Protein AF-A0A507E650-F1 (afdb_monomer)

Solvent-accessible surface area (backbone atoms only — not comparable to full-atom values): 15468 Å² total; per-residue (Å²): 138,94,82,85,87,73,85,86,72,86,86,79,78,88,79,74,85,74,64,82,75,67,64,74,75,66,63,79,76,57,60,75,69,57,62,71,71,58,79,75,68,81,84,70,89,83,69,70,68,70,60,54,50,52,57,52,50,53,48,50,57,52,47,67,61,57,67,52,47,60,54,49,52,52,52,53,53,51,54,56,49,50,51,54,49,48,47,50,41,62,71,52,46,45,54,55,53,25,61,74,65,75,42,68,47,66,65,38,58,45,68,80,37,70,40,81,79,68,93,67,85,85,64,102,64,84,94,61,102,61,72,53,80,85,81,49,89,44,64,71,57,42,48,72,63,56,28,47,64,49,54,57,17,48,50,54,49,53,53,49,48,52,53,48,52,52,48,51,52,51,49,52,50,50,52,51,57,67,74,39,75,83,70,76,72,76,70,62,51,38,72,37,95,86,73,72,46,79,37,54,66,86,52,55,51,42,94,83,77,63,46,78,47,81,74,75,77,79,70,74,70,58,89,80,58,76,77,69,80,77,81,77,82,80,84,74,88,80,133

Foldseek 3Di:
DDDDPPPPPPPPDPPPPPPPPPVVVPPPPPPPVVVVVCPPVPPPPPPPVVVVCVVVVVVVVVCVPVVNVVVVVVVVVVVVVLVVLLCCCVPPVLVVVCVVVVHQLQLDKDFPFDQPPPPDDPDPDDDDPDPDSPRDSHPVVRVVSVTDMGRVSVVVSVVVSVVSVVVVVVVVVVCVPVVDDPPPPPQQWDADPPPRDTDGLPDQADPPPRDGDDRPPPPPVPPVPVPVPPDDDDDDDDD

Structure (mmCIF, N/CA/C/O backbone):
data_AF-A0A507E650-F1
#
_entry.id   AF-A0A507E650-F1
#
loop_
_atom_site.group_PDB
_atom_site.id
_atom_site.type_symbol
_atom_site.label_atom_id
_atom_site.label_alt_id
_atom_site.label_comp_id
_atom_site.label_asym_id
_atom_site.label_entity_id
_atom_site.label_seq_id
_atom_site.pdbx_PDB_ins_code
_atom_site.Cartn_x
_atom_site.Cartn_y
_atom_site.Cartn_z
_atom_site.occupancy
_atom_site.B_iso_or_equiv
_atom_site.auth_seq_id
_atom_site.auth_comp_id
_atom_site.auth_asym_id
_atom_site.auth_atom_id
_atom_site.pdbx_PDB_model_num
ATOM 1 N N . MET A 1 1 ? 14.242 31.135 -24.591 1.00 41.53 1 MET A N 1
ATOM 2 C CA . MET A 1 1 ? 13.447 31.719 -25.696 1.00 41.53 1 MET A CA 1
ATOM 3 C C . MET A 1 1 ? 13.025 30.566 -26.612 1.00 41.53 1 MET A C 1
ATOM 5 O O . MET A 1 1 ? 13.842 30.105 -27.385 1.00 41.53 1 MET A O 1
ATOM 9 N N . SER A 1 2 ? 11.933 29.850 -26.329 1.00 46.56 2 SER A N 1
ATOM 10 C CA . SER A 1 2 ? 10.529 30.230 -26.595 1.00 46.56 2 SER A CA 1
ATOM 11 C C . SER A 1 2 ? 10.192 30.273 -28.091 1.00 46.56 2 SER A C 1
ATOM 13 O O . SER A 1 2 ? 9.983 31.358 -28.620 1.00 46.56 2 SER A O 1
ATOM 15 N N . LYS A 1 3 ? 10.130 29.111 -28.749 1.00 54.53 3 LYS A N 1
ATOM 16 C CA . LYS A 1 3 ? 9.277 28.835 -29.922 1.00 54.53 3 LYS A CA 1
ATOM 17 C C . LYS A 1 3 ? 8.931 27.341 -29.875 1.00 54.53 3 LYS A C 1
ATOM 19 O O . LYS A 1 3 ? 9.792 26.578 -29.449 1.00 54.53 3 LYS A O 1
ATOM 24 N N . ASN A 1 4 ? 7.709 26.967 -30.263 1.00 55.31 4 ASN A N 1
ATOM 25 C CA . ASN A 1 4 ? 7.149 25.599 -30.401 1.00 55.31 4 ASN A CA 1
ATOM 26 C C . ASN A 1 4 ? 5.947 25.258 -29.494 1.00 55.31 4 ASN A C 1
ATOM 28 O O . ASN A 1 4 ? 5.638 24.087 -29.301 1.00 55.31 4 ASN A O 1
ATOM 32 N N . THR A 1 5 ? 5.213 26.258 -28.999 1.00 50.53 5 THR A N 1
ATOM 33 C CA . THR A 1 5 ? 3.903 26.057 -28.342 1.00 50.53 5 THR A CA 1
ATOM 34 C C . THR A 1 5 ? 2.702 26.433 -29.223 1.00 50.53 5 THR A C 1
ATOM 36 O O . THR A 1 5 ? 1.574 26.407 -28.743 1.00 50.53 5 THR A O 1
ATOM 39 N N . GLU A 1 6 ? 2.904 26.763 -30.503 1.00 49.69 6 GLU A N 1
ATOM 40 C CA . GLU A 1 6 ? 1.844 27.326 -31.366 1.00 49.69 6 GLU A CA 1
ATOM 41 C C . GLU A 1 6 ? 1.289 26.371 -32.437 1.00 49.69 6 GLU A C 1
ATOM 43 O O . GLU A 1 6 ? 0.326 26.720 -33.111 1.00 49.69 6 GLU A O 1
ATOM 48 N N . GLU A 1 7 ? 1.797 25.142 -32.573 1.00 48.31 7 GLU A N 1
ATOM 49 C CA . GLU A 1 7 ? 1.351 24.242 -33.657 1.00 48.31 7 GLU A CA 1
ATOM 50 C C . GLU A 1 7 ? 0.191 23.293 -33.275 1.00 48.31 7 GLU A C 1
ATOM 52 O O . GLU A 1 7 ? -0.356 22.610 -34.132 1.00 48.31 7 GLU A O 1
ATOM 57 N N . TYR A 1 8 ? -0.267 23.276 -32.014 1.00 47.53 8 TYR A N 1
ATOM 58 C CA . TYR A 1 8 ? -1.349 22.374 -31.557 1.00 47.53 8 TYR A CA 1
ATOM 59 C C . TYR A 1 8 ? -2.701 23.069 -31.273 1.00 47.53 8 TYR A C 1
ATOM 61 O O . TYR A 1 8 ? -3.562 22.513 -30.599 1.00 47.53 8 TYR A O 1
ATOM 69 N N . MET A 1 9 ? -2.929 24.289 -31.773 1.00 43.31 9 MET A N 1
ATOM 70 C CA . MET A 1 9 ? -4.176 25.043 -31.508 1.00 43.31 9 MET A CA 1
ATOM 71 C C . MET A 1 9 ? -5.023 25.358 -32.760 1.00 43.31 9 MET A C 1
ATOM 73 O O . MET A 1 9 ? -6.068 25.990 -32.635 1.00 43.31 9 MET A O 1
ATOM 77 N N . MET A 1 10 ? -4.647 24.910 -33.966 1.00 46.06 10 MET A N 1
ATOM 78 C CA . MET A 1 10 ? -5.310 25.316 -35.225 1.00 46.06 10 MET A CA 1
ATOM 79 C C . MET A 1 10 ? -6.191 24.244 -35.902 1.00 46.06 10 MET A C 1
ATOM 81 O O . MET A 1 10 ? -6.189 24.121 -37.122 1.00 46.06 10 MET A O 1
ATOM 85 N N . THR A 1 11 ? -7.006 23.493 -35.154 1.00 48.91 11 THR A N 1
ATOM 86 C CA . THR A 1 11 ? -8.058 22.635 -35.763 1.00 48.91 11 THR A CA 1
ATOM 87 C C . THR A 1 11 ? -9.448 22.756 -35.127 1.00 48.91 11 THR A C 1
ATOM 89 O O . THR A 1 11 ? -10.323 21.942 -35.409 1.00 48.91 11 THR A O 1
ATOM 92 N N . ALA A 1 12 ? -9.709 23.783 -34.309 1.00 49.19 12 ALA A N 1
ATOM 93 C CA . ALA A 1 12 ? -10.961 23.878 -33.545 1.00 49.19 12 ALA A CA 1
ATOM 94 C C . ALA A 1 12 ? -11.899 25.053 -33.900 1.00 49.19 12 ALA A C 1
ATOM 96 O O . ALA A 1 12 ? -12.913 25.223 -33.227 1.00 49.19 12 ALA A O 1
ATOM 97 N N . SER A 1 13 ? -11.623 25.864 -34.927 1.00 52.34 13 SER A N 1
ATOM 98 C CA . SER A 1 13 ? -12.404 27.092 -35.184 1.00 52.34 13 SER A CA 1
ATOM 99 C C . SER A 1 13 ? -13.372 27.058 -36.375 1.00 52.34 13 SER A C 1
ATOM 101 O O . SER A 1 13 ? -14.174 27.982 -36.489 1.00 52.34 13 SER A O 1
ATOM 103 N N . ASP A 1 14 ? -13.401 26.011 -37.210 1.00 50.47 14 ASP A N 1
ATOM 104 C CA . ASP A 1 14 ? -14.116 26.069 -38.505 1.00 50.47 14 ASP A CA 1
ATOM 105 C C . ASP A 1 14 ? -15.452 25.293 -38.588 1.00 50.47 14 ASP A C 1
ATOM 107 O O . ASP A 1 14 ? -15.916 24.919 -39.661 1.00 50.47 14 ASP A O 1
ATOM 111 N N . THR A 1 15 ? -16.128 25.049 -37.457 1.00 51.91 15 THR A N 1
ATOM 112 C CA . THR A 1 15 ? -17.474 24.416 -37.448 1.00 51.91 15 THR A CA 1
ATOM 113 C C . THR A 1 15 ? -18.613 25.348 -37.023 1.00 51.91 15 THR A C 1
ATOM 115 O O . THR A 1 15 ? -19.775 24.936 -36.961 1.00 51.91 15 THR A O 1
ATOM 118 N N . THR A 1 16 ? -18.339 26.630 -36.769 1.00 48.50 16 THR A N 1
ATOM 119 C CA . THR A 1 16 ? -19.344 27.575 -36.247 1.00 48.50 16 THR A CA 1
ATOM 120 C C . THR A 1 16 ? -20.144 28.316 -37.325 1.00 48.50 16 THR A C 1
ATOM 122 O O . THR A 1 16 ? -21.139 28.958 -36.994 1.00 48.50 16 THR A O 1
ATOM 125 N N . LYS A 1 17 ? -19.813 28.185 -38.620 1.00 46.72 17 LYS A N 1
ATOM 126 C CA . LYS A 1 17 ? -20.391 29.030 -39.690 1.00 46.72 17 LYS A CA 1
ATOM 127 C C . LYS A 1 17 ? -21.447 28.380 -40.603 1.00 46.72 17 LYS A C 1
ATOM 129 O O . LYS A 1 17 ? -21.823 28.978 -41.604 1.00 46.72 17 LYS A O 1
ATOM 134 N N . VAL A 1 18 ? -21.976 27.199 -40.257 1.00 49.22 18 VAL A N 1
ATOM 135 C CA . VAL A 1 18 ? -23.099 26.555 -40.996 1.00 49.22 18 VAL A CA 1
ATOM 136 C C . VAL A 1 18 ? -24.387 26.450 -40.153 1.00 49.22 18 VAL A C 1
ATOM 138 O O . VAL A 1 18 ? -25.466 26.178 -40.671 1.00 49.22 18 VAL A O 1
ATOM 141 N N . LYS A 1 19 ? -24.338 26.757 -38.849 1.00 48.53 19 LYS A N 1
ATOM 142 C CA . LYS A 1 19 ? -25.488 26.610 -37.929 1.00 48.53 19 LYS A CA 1
ATOM 143 C C . LYS A 1 19 ? -26.452 27.810 -37.876 1.00 48.53 19 LYS A C 1
ATOM 145 O O . LYS A 1 19 ? -27.410 27.776 -37.111 1.00 48.53 19 LYS A O 1
ATOM 150 N N . GLY A 1 20 ? -26.235 28.848 -38.687 1.00 49.16 20 GLY A N 1
ATOM 151 C CA . GLY A 1 20 ? -26.981 30.112 -38.597 1.00 49.16 20 GLY A CA 1
ATOM 152 C C . GLY A 1 20 ? -28.371 30.141 -39.247 1.00 49.16 20 GLY A C 1
ATOM 153 O O . GLY A 1 20 ? -29.185 30.964 -38.852 1.00 49.16 20 GLY A O 1
ATOM 154 N N . ASN A 1 21 ? -28.677 29.258 -40.209 1.00 54.09 21 ASN A N 1
ATOM 155 C CA . ASN A 1 21 ? -29.913 29.374 -41.012 1.00 54.09 21 ASN A CA 1
ATOM 156 C C . ASN A 1 21 ? -30.904 28.205 -40.895 1.00 54.09 21 ASN A C 1
ATOM 158 O O . ASN A 1 21 ? -32.025 28.312 -41.386 1.00 54.09 21 ASN A O 1
ATOM 162 N N . VAL A 1 22 ? -30.539 27.103 -40.232 1.00 56.22 22 VAL A N 1
ATOM 163 C CA . VAL A 1 22 ? -31.431 25.931 -40.086 1.00 56.22 22 VAL A CA 1
ATOM 164 C C . VAL A 1 22 ? -32.140 25.914 -38.725 1.00 56.22 22 VAL A C 1
ATOM 166 O O . VAL A 1 22 ? -33.272 25.448 -38.622 1.00 56.22 22 VAL A O 1
ATOM 169 N N . ALA A 1 23 ? -31.533 26.495 -37.685 1.00 51.38 23 ALA A N 1
ATOM 170 C CA . ALA A 1 23 ? -32.102 26.510 -36.335 1.00 51.38 23 ALA A CA 1
ATOM 171 C C . ALA A 1 23 ? -33.345 27.415 -36.200 1.00 51.38 23 ALA A C 1
ATOM 173 O O . ALA A 1 23 ? -34.202 27.161 -35.359 1.00 51.38 23 ALA A O 1
ATOM 174 N N . THR A 1 24 ? -33.498 28.431 -37.054 1.00 55.38 24 THR A N 1
ATOM 175 C CA . THR A 1 24 ? -34.551 29.453 -36.899 1.00 55.38 24 THR A CA 1
ATOM 176 C C . THR A 1 24 ? -35.902 29.050 -37.505 1.00 55.38 24 THR A C 1
ATOM 178 O O . THR A 1 24 ? -36.910 29.686 -37.215 1.00 55.38 24 THR A O 1
ATOM 181 N N . ARG A 1 25 ? -35.977 27.981 -38.316 1.00 52.66 25 ARG A N 1
ATOM 182 C CA . ARG A 1 25 ? -37.249 27.526 -38.922 1.00 52.66 25 ARG A CA 1
ATOM 183 C C . ARG A 1 25 ? -37.961 26.389 -38.187 1.00 52.66 25 ARG A C 1
ATOM 185 O O . ARG A 1 25 ? -39.113 26.120 -38.504 1.00 52.66 25 ARG A O 1
ATOM 192 N N . LEU A 1 26 ? -37.338 25.762 -37.188 1.00 53.47 26 LEU A N 1
ATOM 193 C CA . LEU A 1 26 ? -37.960 24.654 -36.443 1.00 53.47 26 LEU A CA 1
ATOM 194 C C . LEU A 1 26 ? -38.561 25.065 -35.088 1.00 53.47 26 LEU A C 1
ATOM 196 O O . LEU A 1 26 ? -39.328 24.305 -34.505 1.00 53.47 26 LEU A O 1
ATOM 200 N N . VAL A 1 27 ? -38.276 26.276 -34.601 1.00 55.06 27 VAL A N 1
ATOM 201 C CA . VAL A 1 27 ? -38.673 26.716 -33.247 1.00 55.06 27 VAL A CA 1
ATOM 202 C C . VAL A 1 27 ? -40.040 27.430 -33.220 1.00 55.06 27 VAL A C 1
ATOM 204 O O . VAL A 1 27 ? -40.611 27.629 -32.154 1.00 55.06 27 VAL A O 1
ATOM 207 N N . GLY A 1 28 ? -40.633 27.753 -34.377 1.00 48.09 28 GLY A N 1
ATOM 208 C CA . GLY A 1 28 ? -41.865 28.556 -34.448 1.00 48.09 28 GLY A CA 1
ATOM 209 C C . GLY A 1 28 ? -43.177 27.842 -34.084 1.00 48.09 28 GLY A C 1
ATOM 210 O O . GLY A 1 28 ? -44.079 28.490 -33.570 1.00 48.09 28 GLY A O 1
ATOM 211 N N . ASN A 1 29 ? -43.303 26.525 -34.304 1.00 54.59 29 ASN A N 1
ATOM 212 C CA . ASN A 1 29 ? -44.597 25.820 -34.173 1.00 54.59 29 ASN A CA 1
ATOM 213 C C . ASN A 1 29 ? -44.655 24.731 -33.087 1.00 54.59 29 ASN A C 1
ATOM 215 O O . ASN A 1 29 ? -45.728 24.194 -32.823 1.00 54.59 29 ASN A O 1
ATOM 219 N N . VAL A 1 30 ? -43.539 24.406 -32.429 1.00 57.19 30 VAL A N 1
ATOM 220 C CA . VAL A 1 30 ? -43.493 23.315 -31.430 1.00 57.19 30 VAL A CA 1
ATOM 221 C C . VAL A 1 30 ? -43.748 23.813 -29.994 1.00 57.19 30 VAL A C 1
ATOM 223 O O . VAL A 1 30 ? -44.124 23.029 -29.127 1.00 57.19 30 VAL A O 1
ATOM 226 N N . GLY A 1 31 ? -43.639 25.122 -29.732 1.00 50.47 31 GLY A N 1
ATOM 227 C CA . GLY A 1 31 ? -43.753 25.682 -28.376 1.00 50.47 31 GLY A CA 1
ATOM 228 C C . GLY A 1 31 ? -45.144 25.569 -27.736 1.00 50.47 31 GLY A C 1
ATOM 229 O O . GLY A 1 31 ? -45.256 25.242 -26.556 1.00 50.47 31 GLY A O 1
ATOM 230 N N . ASN A 1 32 ? -46.219 25.767 -28.504 1.00 59.38 32 ASN A N 1
ATOM 231 C CA . ASN A 1 32 ? -47.555 25.943 -27.913 1.00 59.38 32 ASN A CA 1
ATOM 232 C C . ASN A 1 32 ? -48.262 24.622 -27.563 1.00 59.38 32 ASN A C 1
ATOM 234 O O . ASN A 1 32 ? -49.053 24.583 -26.622 1.00 59.38 32 ASN A O 1
ATOM 238 N N . ASN A 1 33 ? -47.947 23.523 -28.259 1.00 58.53 33 ASN A N 1
ATOM 239 C CA . ASN A 1 33 ? -48.527 22.205 -27.968 1.00 58.53 33 ASN A CA 1
ATOM 240 C C . ASN A 1 33 ? -47.732 21.415 -26.912 1.00 58.53 33 ASN A C 1
ATOM 242 O O . ASN A 1 33 ? -48.307 20.567 -26.233 1.00 58.53 33 ASN A O 1
ATOM 246 N N . ALA A 1 34 ? -46.443 21.716 -26.712 1.00 57.34 34 ALA A N 1
ATOM 247 C CA . ALA A 1 34 ? -45.612 21.053 -25.701 1.00 57.34 34 ALA A CA 1
ATOM 248 C C . ALA A 1 34 ? -45.885 21.554 -24.267 1.00 57.34 34 ALA A C 1
ATOM 250 O O . ALA A 1 34 ? -45.789 20.789 -23.309 1.00 57.34 34 ALA A O 1
ATOM 251 N N . LEU A 1 35 ? -46.295 22.817 -24.104 1.00 55.09 35 LEU A N 1
ATOM 252 C CA . LEU A 1 35 ? -46.600 23.408 -22.793 1.00 55.09 35 LEU A CA 1
ATOM 253 C C . LEU A 1 35 ? -47.939 22.934 -22.196 1.00 55.09 35 LEU A C 1
ATOM 255 O O . LEU A 1 35 ? -48.131 23.002 -20.984 1.00 55.09 35 LEU A O 1
ATOM 259 N N . LYS A 1 36 ? -48.853 22.389 -23.011 1.00 54.06 36 LYS A N 1
ATOM 260 C CA . LYS A 1 36 ? -50.156 21.882 -22.542 1.00 54.06 36 LYS A CA 1
ATOM 261 C C . LYS A 1 36 ? -50.079 20.478 -21.915 1.00 54.06 36 LYS A C 1
ATOM 263 O O . LYS A 1 36 ? -51.006 20.078 -21.218 1.00 54.06 36 LYS A O 1
ATOM 268 N N . GLY A 1 37 ? -48.974 19.751 -22.119 1.00 52.97 37 GLY A N 1
ATOM 269 C CA . GLY A 1 37 ? -48.744 18.403 -21.573 1.00 52.97 37 GLY A CA 1
ATOM 270 C C . GLY A 1 37 ? -48.024 18.355 -20.219 1.00 52.97 37 GLY A C 1
ATOM 271 O O . GLY A 1 37 ? -48.016 17.314 -19.571 1.00 52.97 37 GLY A O 1
ATOM 272 N N . ILE A 1 38 ? -47.442 19.467 -19.758 1.00 59.56 38 ILE A N 1
ATOM 273 C CA . ILE A 1 38 ? -46.656 19.512 -18.508 1.00 59.56 38 ILE A CA 1
ATOM 274 C C . ILE A 1 38 ? -47.457 19.991 -17.285 1.00 59.56 38 ILE A C 1
ATOM 276 O O . ILE A 1 38 ? -46.965 19.932 -16.160 1.00 59.56 38 ILE A O 1
ATOM 280 N N . SER A 1 39 ? -48.720 20.394 -17.471 1.00 52.41 39 SER A N 1
ATOM 281 C CA . SER A 1 39 ? -49.614 20.852 -16.391 1.00 52.41 39 SER A CA 1
ATOM 282 C C . SER A 1 39 ? -50.036 19.742 -15.407 1.00 52.41 39 SER A C 1
ATOM 284 O O . SER A 1 39 ? -50.698 20.036 -14.415 1.00 52.41 39 SER A O 1
ATOM 286 N N . GLY A 1 40 ? -49.671 18.477 -15.654 1.00 50.84 40 GLY A N 1
ATOM 287 C CA . GLY A 1 40 ? -49.976 17.334 -14.779 1.00 50.84 40 GLY A CA 1
ATOM 288 C C . GLY A 1 40 ? -48.856 16.918 -13.815 1.00 50.84 40 GLY A C 1
ATOM 289 O O . GLY A 1 40 ? -49.068 16.032 -12.994 1.00 50.84 40 GLY A O 1
ATOM 290 N N . VAL A 1 41 ? -47.665 17.528 -13.878 1.00 54.62 41 VAL A N 1
ATOM 291 C CA . VAL A 1 41 ? -46.479 17.049 -13.124 1.00 54.62 41 VAL A CA 1
ATOM 292 C C . VAL A 1 41 ? -46.360 17.681 -11.718 1.00 54.62 41 VAL A C 1
ATOM 294 O O . VAL A 1 41 ? -45.454 17.368 -10.951 1.00 54.62 41 VAL A O 1
ATOM 297 N N . GLY A 1 42 ? -47.313 18.527 -11.314 1.00 50.03 42 GLY A N 1
ATOM 298 C CA . GLY A 1 42 ? -47.248 19.295 -10.061 1.00 50.03 42 GLY A CA 1
ATOM 299 C C . GLY A 1 42 ? -47.601 18.561 -8.756 1.00 50.03 42 GLY A C 1
ATOM 300 O O . GLY A 1 42 ? -47.395 19.129 -7.690 1.00 50.03 42 GLY A O 1
ATOM 301 N N . ALA A 1 43 ? -48.118 17.326 -8.783 1.00 50.25 43 ALA A N 1
ATOM 302 C CA . ALA A 1 43 ? -48.750 16.715 -7.597 1.00 50.25 43 ALA A CA 1
ATOM 303 C C . ALA A 1 43 ? -48.037 15.477 -7.007 1.00 50.25 43 ALA A C 1
ATOM 305 O O . ALA A 1 43 ? -48.572 14.834 -6.105 1.00 50.25 43 ALA A O 1
ATOM 306 N N . GLY A 1 44 ? -46.836 15.123 -7.485 1.00 51.75 44 GLY A N 1
ATOM 307 C CA . GLY A 1 44 ? -46.141 13.884 -7.083 1.00 51.75 44 GLY A CA 1
ATOM 308 C C . GLY A 1 44 ? -44.765 14.046 -6.424 1.00 51.75 44 GLY A C 1
ATOM 309 O O . GLY A 1 44 ? -44.217 13.072 -5.915 1.00 51.75 44 GLY A O 1
ATOM 310 N N . MET A 1 45 ? -44.193 15.252 -6.388 1.00 49.34 45 MET A N 1
ATOM 311 C CA . MET A 1 45 ? -42.765 15.466 -6.085 1.00 49.34 45 MET A CA 1
ATOM 312 C C . MET A 1 45 ? -42.428 15.595 -4.581 1.00 49.34 45 MET A C 1
ATOM 314 O O . MET A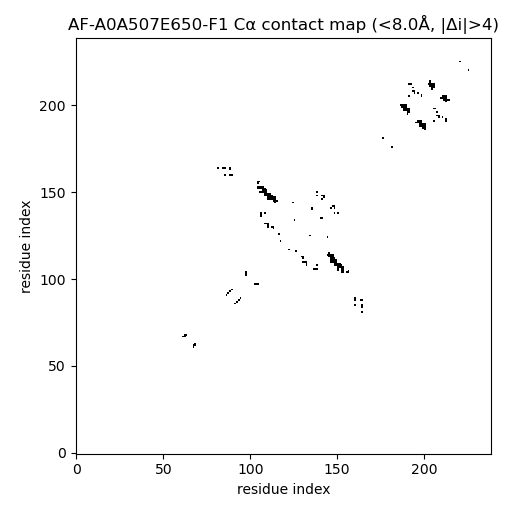 1 45 ? -41.401 16.154 -4.213 1.00 49.34 45 MET A O 1
ATOM 318 N N . GLY A 1 46 ? -43.294 15.113 -3.683 1.00 51.16 46 GLY A N 1
ATOM 319 C CA . GLY A 1 46 ? -43.172 15.340 -2.233 1.00 51.16 46 GLY A CA 1
ATOM 320 C C . GLY A 1 46 ? -42.769 14.131 -1.381 1.00 51.16 46 GLY A C 1
ATOM 321 O O . GLY A 1 46 ? -42.673 14.270 -0.166 1.00 51.16 46 GLY A O 1
ATOM 322 N N . LYS A 1 47 ? -42.577 12.936 -1.960 1.00 52.38 47 LYS A N 1
ATOM 323 C CA . LYS A 1 47 ? -42.444 11.674 -1.192 1.00 52.38 47 LYS A CA 1
ATOM 324 C C . LYS A 1 47 ? -41.182 10.850 -1.502 1.00 52.38 47 LYS A C 1
ATOM 326 O O . LYS A 1 47 ? -41.171 9.650 -1.263 1.00 52.38 47 LYS A O 1
ATOM 331 N N . GLY A 1 48 ? -40.109 11.468 -2.002 1.00 57.12 48 GLY A N 1
ATOM 332 C CA . GLY A 1 48 ? -38.846 10.763 -2.291 1.00 57.12 48 GLY A CA 1
ATOM 333 C C . GLY A 1 48 ? -37.907 10.587 -1.087 1.00 57.12 48 GLY A C 1
ATOM 334 O O . GLY A 1 48 ? -37.160 9.617 -1.015 1.00 57.12 48 GLY A O 1
ATOM 335 N N . TYR A 1 49 ? -37.959 11.485 -0.099 1.00 56.44 49 TYR A N 1
ATOM 336 C CA . TYR A 1 49 ? -36.983 11.511 1.002 1.00 56.44 49 TYR A CA 1
ATOM 337 C C . TYR A 1 49 ? -37.262 10.498 2.130 1.00 56.44 49 TYR A C 1
ATOM 339 O O . TYR A 1 49 ? -36.353 10.175 2.890 1.00 56.44 49 TYR A O 1
ATOM 347 N N . LYS A 1 50 ? -38.478 9.936 2.232 1.00 56.50 50 LYS A N 1
ATOM 348 C CA . LYS A 1 50 ? -38.797 8.904 3.244 1.00 56.50 50 LYS A CA 1
ATOM 349 C C . LYS A 1 50 ? -38.193 7.527 2.944 1.00 56.50 50 LYS A C 1
ATOM 351 O O . LYS A 1 50 ? -37.960 6.771 3.878 1.00 56.50 50 LYS A O 1
ATOM 356 N N . ALA A 1 51 ? -37.904 7.206 1.682 1.00 59.38 51 ALA A N 1
ATOM 357 C CA . ALA A 1 51 ? -37.252 5.943 1.321 1.00 59.38 51 ALA A CA 1
ATOM 358 C C . ALA A 1 51 ? -35.732 5.973 1.584 1.00 59.38 51 ALA A C 1
ATOM 360 O O . ALA A 1 51 ? -35.153 4.963 1.975 1.00 59.38 51 ALA A O 1
ATOM 361 N N . ALA A 1 52 ? -35.094 7.143 1.453 1.00 60.09 52 ALA A N 1
ATOM 362 C CA . ALA A 1 52 ? -33.670 7.320 1.752 1.00 60.09 52 ALA A CA 1
ATOM 363 C C . ALA A 1 52 ? -33.355 7.175 3.253 1.00 60.09 52 ALA A C 1
ATOM 365 O O . ALA A 1 52 ? -32.310 6.632 3.606 1.00 60.09 52 ALA A O 1
ATOM 366 N N . GLY A 1 53 ? -34.279 7.590 4.131 1.00 65.31 53 GLY A N 1
ATOM 367 C CA . GLY A 1 53 ? -34.167 7.375 5.578 1.00 65.31 53 GLY A CA 1
ATOM 368 C C . GLY A 1 53 ? -34.096 5.893 5.950 1.00 65.31 53 GLY A C 1
ATOM 369 O O . GLY A 1 53 ? -33.253 5.522 6.750 1.00 65.31 53 GLY A O 1
ATOM 370 N N . SER A 1 54 ? -34.874 5.029 5.283 1.00 76.56 54 SER A N 1
ATOM 371 C CA . SER A 1 54 ? -34.845 3.577 5.525 1.00 76.56 54 SER A CA 1
ATOM 372 C C . SER A 1 54 ? -33.466 2.972 5.250 1.00 76.56 54 SER A C 1
ATOM 374 O O . SER A 1 54 ? -32.937 2.253 6.086 1.00 76.56 54 SER A O 1
ATOM 376 N N . VAL A 1 55 ? -32.844 3.308 4.114 1.00 86.25 55 VAL A N 1
ATOM 377 C CA . VAL A 1 55 ? -31.532 2.755 3.731 1.00 86.25 55 VAL A CA 1
ATOM 378 C C . VAL A 1 55 ? -30.406 3.315 4.608 1.00 86.25 55 VAL A C 1
ATOM 380 O O . VAL A 1 55 ? -29.479 2.587 4.959 1.00 86.25 55 VAL A O 1
ATOM 383 N N . LEU A 1 56 ? -30.491 4.587 5.009 1.00 86.31 56 LEU A N 1
ATOM 384 C CA . LEU A 1 56 ? -29.541 5.211 5.939 1.00 86.31 56 LEU A CA 1
ATOM 385 C C . LEU A 1 56 ? -29.685 4.677 7.370 1.00 86.31 56 LEU A C 1
ATOM 387 O O . LEU A 1 56 ? -28.677 4.467 8.044 1.00 86.31 56 LEU A O 1
ATOM 391 N N . ASP A 1 57 ? -30.910 4.416 7.824 1.00 89.12 57 ASP A N 1
ATOM 392 C CA . ASP A 1 57 ? -31.186 3.834 9.137 1.00 89.12 57 ASP A CA 1
ATOM 393 C C . ASP A 1 57 ? -30.745 2.367 9.196 1.00 89.12 57 ASP A C 1
ATOM 395 O O . ASP A 1 57 ? -30.160 1.937 10.194 1.00 89.12 57 ASP A O 1
ATOM 399 N N . ASP A 1 58 ? -30.940 1.611 8.114 1.00 87.06 58 ASP A N 1
ATOM 400 C CA . ASP A 1 58 ? -30.452 0.238 7.975 1.00 87.06 58 ASP A CA 1
ATOM 401 C C . ASP A 1 58 ? -28.919 0.189 7.884 1.00 87.06 58 ASP A C 1
ATOM 403 O O . ASP A 1 58 ? -28.283 -0.662 8.512 1.00 87.06 58 ASP A O 1
ATOM 407 N N . PHE A 1 59 ? -28.299 1.157 7.203 1.00 87.31 59 PHE A N 1
ATOM 408 C CA . PHE A 1 59 ? -26.845 1.316 7.169 1.00 87.31 59 PHE A CA 1
ATOM 409 C C . PHE A 1 59 ? -26.269 1.699 8.538 1.00 87.31 59 PHE A C 1
ATOM 411 O O . PHE A 1 59 ? -25.271 1.126 8.976 1.00 87.31 59 PHE A O 1
ATOM 418 N N . LYS A 1 60 ? -26.923 2.606 9.272 1.00 87.81 60 LYS A N 1
ATOM 419 C CA . LYS A 1 60 ? -26.533 2.970 10.641 1.00 87.81 60 LYS A CA 1
ATOM 420 C C . LYS A 1 60 ? -26.666 1.780 11.592 1.00 87.81 60 LYS A C 1
ATOM 422 O O . LYS A 1 60 ? -25.752 1.518 12.371 1.00 87.81 60 LYS A O 1
ATOM 427 N N . LYS A 1 61 ? -27.757 1.008 11.495 1.00 87.94 61 LYS A N 1
ATOM 428 C CA . LYS A 1 61 ? -27.926 -0.259 12.232 1.00 87.94 61 LYS A CA 1
ATOM 429 C C . LYS A 1 61 ? -26.856 -1.289 11.866 1.00 87.94 61 LYS A C 1
ATOM 431 O O . LYS A 1 61 ? -26.443 -2.054 12.732 1.00 87.94 61 LYS A O 1
ATOM 436 N N . PHE A 1 62 ? -26.394 -1.308 10.617 1.00 86.81 62 PHE A N 1
ATOM 437 C CA . PHE A 1 62 ? -25.331 -2.199 10.160 1.00 86.81 62 PHE A CA 1
ATOM 438 C C . PHE A 1 62 ? -23.948 -1.800 10.694 1.00 86.81 62 PHE A C 1
ATOM 440 O O . PHE A 1 62 ? -23.247 -2.652 11.236 1.00 86.81 62 PHE A O 1
ATOM 447 N N . ILE A 1 63 ? -23.572 -0.519 10.611 1.00 88.94 63 ILE A N 1
ATOM 448 C CA . ILE A 1 63 ? -22.307 -0.004 11.163 1.00 88.94 63 ILE A CA 1
ATOM 449 C C . ILE A 1 63 ? -22.258 -0.208 12.682 1.00 88.94 63 ILE A C 1
ATOM 451 O O . ILE A 1 63 ? -21.240 -0.635 13.221 1.00 88.94 63 ILE A O 1
ATOM 455 N N . ASN A 1 64 ? -23.381 -0.011 13.375 1.00 89.38 64 ASN A N 1
ATOM 456 C CA . ASN A 1 64 ? -23.469 -0.221 14.819 1.00 89.38 64 ASN A CA 1
ATOM 457 C C . ASN A 1 64 ? -23.291 -1.686 15.258 1.00 89.38 64 ASN A C 1
ATOM 459 O O . ASN A 1 64 ? -23.249 -1.945 16.458 1.00 89.38 64 ASN A O 1
ATOM 463 N N . LYS A 1 65 ? -23.122 -2.650 14.338 1.00 87.00 65 LYS A N 1
ATOM 464 C CA . LYS A 1 65 ? -22.804 -4.048 14.678 1.00 87.00 65 LYS A CA 1
ATOM 465 C C . LYS A 1 65 ? -21.413 -4.249 15.314 1.00 87.00 65 LYS A C 1
ATOM 467 O O . LYS A 1 65 ? -21.018 -5.393 15.512 1.00 87.00 65 LYS A O 1
ATOM 472 N N . GLY A 1 66 ? -20.681 -3.183 15.666 1.00 81.81 66 GLY A N 1
ATOM 473 C CA . GLY A 1 66 ? -19.451 -3.194 16.476 1.00 81.81 66 GLY A CA 1
ATOM 474 C C . GLY A 1 66 ? -18.227 -3.747 15.742 1.00 81.81 66 GLY A C 1
ATOM 475 O O . GLY A 1 66 ? -17.257 -3.032 15.522 1.00 81.81 66 GLY A O 1
ATOM 476 N N . ASN A 1 67 ? -18.311 -4.988 15.268 1.00 87.19 67 ASN A N 1
ATOM 477 C CA . ASN A 1 67 ? -17.263 -5.677 14.514 1.00 87.19 67 ASN A CA 1
ATOM 478 C C . ASN A 1 67 ? -16.954 -5.011 13.156 1.00 87.19 67 ASN A C 1
ATOM 480 O O . ASN A 1 67 ? -15.849 -5.122 12.644 1.00 87.19 67 ASN A O 1
ATOM 484 N N . VAL A 1 68 ? -17.918 -4.303 12.554 1.00 90.00 68 VAL A N 1
ATOM 485 C CA . VAL A 1 68 ? -17.748 -3.683 11.224 1.00 90.00 68 VAL A CA 1
ATOM 486 C C . VAL A 1 68 ? -16.911 -2.404 11.290 1.00 90.00 68 VAL A C 1
ATOM 488 O O . VAL A 1 68 ? -16.100 -2.162 10.401 1.00 90.00 68 VAL A O 1
ATOM 491 N N . VAL A 1 69 ? -17.088 -1.589 12.335 1.00 91.38 69 VAL A N 1
ATOM 492 C CA . VAL A 1 69 ? -16.392 -0.296 12.469 1.00 91.38 69 VAL A CA 1
ATOM 493 C C . VAL A 1 69 ? -14.899 -0.503 12.673 1.00 91.38 69 VAL A C 1
ATOM 495 O O . VAL A 1 69 ? -14.108 0.155 12.007 1.00 91.38 69 VAL A O 1
ATOM 498 N N . ASP A 1 70 ? -14.514 -1.435 13.543 1.00 90.81 70 ASP A N 1
ATOM 499 C CA . ASP A 1 70 ? -13.103 -1.685 13.858 1.00 90.81 70 ASP A CA 1
ATOM 500 C C . ASP A 1 70 ? -12.342 -2.236 12.637 1.00 90.81 70 ASP A C 1
ATOM 502 O O . ASP A 1 70 ? -11.262 -1.761 12.280 1.00 90.81 70 ASP A O 1
ATOM 506 N N . LEU A 1 71 ? -12.980 -3.141 11.885 1.00 92.75 71 LEU A N 1
ATOM 507 C CA . LEU A 1 71 ? -12.448 -3.633 10.611 1.00 92.75 71 LEU A CA 1
ATOM 508 C C . LEU A 1 71 ? -12.341 -2.521 9.553 1.00 92.75 71 LEU A C 1
ATOM 510 O O . LEU A 1 71 ? -11.347 -2.448 8.827 1.00 92.75 71 LEU A O 1
ATOM 514 N N . ALA A 1 72 ? -13.341 -1.638 9.467 1.00 91.25 72 ALA A N 1
ATOM 515 C CA . ALA A 1 72 ? -13.342 -0.532 8.512 1.00 91.25 72 ALA A CA 1
ATOM 516 C C . ALA A 1 72 ? -12.238 0.493 8.810 1.00 91.25 72 ALA A C 1
ATOM 518 O O . ALA A 1 72 ? -11.534 0.927 7.895 1.00 91.25 72 ALA A O 1
ATOM 519 N N . VAL A 1 73 ? -12.048 0.851 10.082 1.00 93.00 73 VAL A N 1
ATOM 520 C CA . VAL A 1 73 ? -10.983 1.767 10.512 1.00 93.00 73 VAL A CA 1
ATOM 521 C C . VAL A 1 73 ? -9.605 1.172 10.204 1.00 93.00 73 VAL A C 1
ATOM 523 O O . VAL A 1 73 ? -8.747 1.878 9.670 1.00 93.00 73 VAL A O 1
ATOM 526 N N . GLY A 1 74 ? -9.411 -0.132 10.432 1.00 93.38 74 GLY A N 1
ATOM 527 C CA . GLY A 1 74 ? -8.176 -0.834 10.075 1.00 93.38 74 GLY A CA 1
ATOM 528 C C . GLY A 1 74 ? -7.837 -0.767 8.580 1.00 93.38 74 GLY A C 1
ATOM 529 O O . GLY A 1 74 ? -6.688 -0.502 8.224 1.00 93.38 74 GLY A O 1
ATOM 530 N N . LEU A 1 75 ? -8.827 -0.932 7.695 1.00 92.94 75 LEU A N 1
ATOM 531 C CA . LEU A 1 75 ? -8.622 -0.854 6.242 1.00 92.94 75 LEU A CA 1
ATOM 532 C C . LEU A 1 75 ? -8.245 0.561 5.782 1.00 92.94 75 LEU A C 1
ATOM 534 O O . LEU A 1 75 ? -7.333 0.719 4.970 1.00 92.94 75 LEU A O 1
ATOM 538 N N . VAL A 1 76 ? -8.925 1.589 6.300 1.00 94.69 76 VAL A N 1
ATOM 539 C CA . VAL A 1 76 ? -8.661 2.986 5.916 1.00 94.69 76 VAL A CA 1
ATOM 540 C C . VAL A 1 76 ? -7.270 3.419 6.377 1.00 94.69 76 VAL A C 1
ATOM 542 O O . VAL A 1 76 ? -6.514 3.990 5.588 1.00 94.69 76 VAL A O 1
ATOM 545 N N . ILE A 1 77 ? -6.900 3.108 7.626 1.00 95.12 77 ILE A N 1
ATOM 546 C CA . ILE A 1 77 ? -5.559 3.408 8.151 1.00 95.12 77 ILE A CA 1
ATOM 547 C C . ILE A 1 77 ? -4.498 2.621 7.372 1.00 95.12 77 ILE A C 1
ATOM 549 O O . ILE A 1 77 ? -3.468 3.187 7.009 1.00 95.12 77 ILE A O 1
ATOM 553 N N . GLY A 1 78 ? -4.760 1.349 7.055 1.00 91.81 78 GLY A N 1
ATOM 554 C CA . GLY A 1 78 ? -3.858 0.515 6.261 1.00 91.81 78 GLY A CA 1
ATOM 555 C C . GLY A 1 78 ? -3.598 1.080 4.862 1.00 91.81 78 GLY A C 1
ATOM 556 O O . GLY A 1 78 ? -2.446 1.160 4.438 1.00 91.81 78 GLY A O 1
ATOM 557 N N . ALA A 1 79 ? -4.644 1.536 4.167 1.00 91.25 79 ALA A N 1
ATOM 558 C CA . ALA A 1 79 ? -4.522 2.132 2.837 1.00 91.25 79 ALA A CA 1
ATOM 559 C C . ALA A 1 79 ? -3.765 3.472 2.858 1.00 91.25 79 ALA A C 1
ATOM 561 O O . ALA A 1 79 ? -2.901 3.706 2.012 1.00 91.25 79 ALA A O 1
ATOM 562 N N . ALA A 1 80 ? -4.049 4.332 3.841 1.00 94.31 80 ALA A N 1
ATOM 563 C CA . ALA A 1 80 ? -3.364 5.615 3.997 1.00 94.31 80 ALA A CA 1
ATOM 564 C C . ALA A 1 80 ? -1.887 5.445 4.386 1.00 94.31 80 ALA A C 1
ATOM 566 O O . ALA A 1 80 ? -1.023 6.163 3.897 1.00 94.31 80 ALA A O 1
ATOM 567 N N . PHE A 1 81 ? -1.571 4.473 5.241 1.00 89.56 81 PHE A N 1
ATOM 568 C CA . PHE A 1 81 ? -0.189 4.185 5.606 1.00 89.56 81 PHE A CA 1
ATOM 569 C C . PHE A 1 81 ? 0.600 3.600 4.425 1.00 89.56 81 PHE A C 1
ATOM 571 O O . PHE A 1 81 ? 1.736 4.006 4.182 1.00 89.56 81 PHE A O 1
ATOM 578 N N . ALA A 1 82 ? -0.007 2.700 3.642 1.00 87.38 82 ALA A N 1
ATOM 579 C CA . ALA A 1 82 ? 0.631 2.113 2.466 1.00 87.38 82 ALA A CA 1
ATOM 580 C C . ALA A 1 82 ? 1.038 3.166 1.419 1.00 87.38 82 ALA A C 1
ATOM 582 O O . ALA A 1 82 ? 2.108 3.037 0.825 1.00 87.38 82 ALA A O 1
ATOM 583 N N . SER A 1 83 ? 0.241 4.224 1.216 1.00 89.44 83 SER A N 1
ATOM 584 C CA . SER A 1 83 ? 0.605 5.308 0.294 1.00 89.44 83 SER A CA 1
ATOM 585 C C . SER A 1 83 ? 1.777 6.145 0.809 1.00 89.44 83 SER A C 1
ATOM 587 O O . SER A 1 83 ? 2.685 6.432 0.036 1.00 89.44 83 SER A O 1
ATOM 589 N N . VAL A 1 84 ? 1.821 6.460 2.110 1.00 88.94 84 VAL A N 1
ATOM 590 C CA . VAL A 1 84 ? 2.945 7.190 2.729 1.00 88.94 84 VAL A CA 1
ATOM 591 C C . VAL A 1 84 ? 4.248 6.408 2.591 1.00 88.94 84 VAL A C 1
ATOM 593 O O . VAL A 1 84 ? 5.268 6.975 2.197 1.00 88.94 84 VAL A O 1
ATOM 596 N N . VAL A 1 85 ? 4.222 5.099 2.866 1.00 85.81 85 VAL A N 1
ATOM 597 C CA . VAL A 1 85 ? 5.413 4.262 2.677 1.00 85.81 85 VAL A CA 1
ATOM 598 C C . VAL A 1 85 ? 5.766 4.177 1.194 1.00 85.81 85 VAL A C 1
ATOM 600 O O . VAL A 1 85 ? 6.931 4.345 0.853 1.00 85.81 85 VAL A O 1
ATOM 603 N N . SER A 1 86 ? 4.789 4.001 0.299 1.00 85.75 86 SER A N 1
ATOM 604 C CA . SER A 1 86 ? 5.052 3.961 -1.143 1.00 85.75 86 SER A CA 1
ATOM 605 C C . SER A 1 86 ? 5.698 5.250 -1.660 1.00 85.75 86 SER A C 1
ATOM 607 O O . SER A 1 86 ? 6.606 5.147 -2.478 1.00 85.75 86 SER A O 1
ATOM 609 N N . SER A 1 87 ? 5.280 6.429 -1.185 1.00 89.44 87 SER A N 1
ATOM 610 C CA . SER A 1 87 ? 5.912 7.715 -1.521 1.00 89.44 87 SER A CA 1
ATOM 611 C C . SER A 1 87 ? 7.327 7.821 -0.962 1.00 89.44 87 SER A C 1
ATOM 613 O O . SER A 1 87 ? 8.238 8.258 -1.655 1.00 89.44 87 SER A O 1
ATOM 615 N N . LEU A 1 88 ? 7.561 7.349 0.266 1.00 86.81 88 LEU A N 1
ATOM 616 C CA . LEU A 1 88 ? 8.911 7.303 0.830 1.00 86.81 88 LEU A CA 1
ATOM 617 C C . LEU A 1 88 ? 9.844 6.430 -0.023 1.00 86.81 88 LEU A C 1
ATOM 619 O O . LEU A 1 88 ? 10.994 6.798 -0.275 1.00 86.81 88 LEU A O 1
ATOM 623 N N . VAL A 1 89 ? 9.348 5.283 -0.493 1.00 83.25 89 VAL A N 1
ATOM 624 C CA . VAL A 1 89 ? 10.118 4.415 -1.382 1.00 83.25 89 VAL A CA 1
ATOM 625 C C . VAL A 1 89 ? 10.341 5.091 -2.731 1.00 83.25 89 VAL A C 1
ATOM 627 O O . VAL A 1 89 ? 11.495 5.196 -3.142 1.00 83.25 89 VAL A O 1
ATOM 630 N N . SER A 1 90 ? 9.279 5.570 -3.393 1.00 85.00 90 SER A N 1
ATOM 631 C CA . SER A 1 90 ? 9.358 6.131 -4.748 1.00 85.00 90 SER A CA 1
ATOM 632 C C . SER A 1 90 ? 10.198 7.404 -4.821 1.00 85.00 90 SER A C 1
ATOM 634 O O . SER A 1 90 ? 10.968 7.569 -5.770 1.00 85.00 90 SER A O 1
ATOM 636 N N . ASP A 1 91 ? 10.093 8.267 -3.812 1.00 86.44 91 ASP A N 1
ATOM 637 C CA . ASP A 1 91 ? 10.593 9.641 -3.879 1.00 86.44 91 ASP A CA 1
ATOM 638 C C . ASP A 1 91 ? 11.956 9.801 -3.197 1.00 86.44 91 ASP A C 1
ATOM 640 O O . ASP A 1 91 ? 12.727 10.680 -3.575 1.00 86.44 91 ASP A O 1
ATOM 644 N N . ILE A 1 92 ? 12.287 8.944 -2.221 1.00 85.81 92 ILE A N 1
ATOM 645 C CA . ILE A 1 92 ? 13.571 9.005 -1.506 1.00 85.81 92 ILE A CA 1
ATOM 646 C C . ILE A 1 92 ? 14.457 7.814 -1.859 1.00 85.81 92 ILE A C 1
ATOM 648 O O . ILE A 1 92 ? 15.608 7.996 -2.256 1.00 85.81 92 ILE A O 1
ATOM 652 N N . LEU A 1 93 ? 13.943 6.589 -1.742 1.00 83.06 93 LEU A N 1
ATOM 653 C CA . LEU A 1 93 ? 14.791 5.404 -1.872 1.00 83.06 93 LEU A CA 1
ATOM 654 C C . LEU A 1 93 ? 15.141 5.078 -3.323 1.00 83.06 93 LEU A C 1
ATOM 656 O O . LEU A 1 93 ? 16.316 4.852 -3.614 1.00 83.06 93 LEU A O 1
ATOM 660 N N . THR A 1 94 ? 14.181 5.082 -4.250 1.00 83.94 94 THR A N 1
ATOM 661 C CA . THR A 1 94 ? 14.475 4.783 -5.663 1.00 83.94 94 THR A CA 1
ATOM 662 C C . THR A 1 94 ? 15.498 5.733 -6.275 1.00 83.94 94 THR A C 1
ATOM 664 O O . THR A 1 94 ? 16.396 5.225 -6.937 1.00 83.94 94 THR A O 1
ATOM 667 N N . PRO A 1 95 ? 15.457 7.062 -6.057 1.00 84.56 95 PRO A N 1
ATOM 668 C CA . PRO A 1 95 ? 16.497 7.962 -6.545 1.00 84.56 95 PRO A CA 1
ATOM 669 C C . PRO A 1 95 ? 17.886 7.619 -5.996 1.00 84.56 95 PRO A C 1
ATOM 671 O O . PRO A 1 95 ? 18.831 7.535 -6.779 1.00 84.56 95 PRO A O 1
ATOM 674 N N . ILE A 1 96 ? 18.006 7.320 -4.697 1.00 86.00 96 ILE A N 1
ATOM 675 C CA . ILE A 1 96 ? 19.279 6.936 -4.061 1.00 86.00 96 ILE A CA 1
ATOM 676 C C . ILE A 1 96 ? 19.804 5.613 -4.635 1.00 86.00 96 ILE A C 1
ATOM 678 O O . ILE A 1 96 ? 20.962 5.535 -5.047 1.00 86.00 96 ILE A O 1
ATOM 682 N N . PHE A 1 97 ? 18.955 4.588 -4.731 1.00 80.25 97 PHE A N 1
ATOM 683 C CA . PHE A 1 97 ? 19.338 3.302 -5.319 1.00 80.25 97 PHE A CA 1
ATOM 684 C C . PHE A 1 97 ? 19.628 3.411 -6.825 1.00 80.25 97 PHE A C 1
ATOM 686 O O . PHE A 1 97 ? 20.562 2.780 -7.317 1.00 80.25 97 PHE A O 1
ATOM 693 N N . SER A 1 98 ? 18.881 4.247 -7.555 1.00 81.00 98 SER A N 1
ATOM 694 C CA . SER A 1 98 ? 19.071 4.475 -8.994 1.00 81.00 98 SER A CA 1
ATOM 695 C C . SER A 1 98 ? 20.378 5.199 -9.297 1.00 81.00 98 SER A C 1
ATOM 697 O O . SER A 1 98 ? 21.031 4.888 -10.292 1.00 81.00 98 SER A O 1
ATOM 699 N N . LEU A 1 99 ? 20.790 6.119 -8.420 1.00 84.19 99 LEU A N 1
ATOM 700 C CA . LEU A 1 99 ? 22.060 6.822 -8.534 1.00 84.19 99 LEU A CA 1
ATOM 701 C C . LEU A 1 99 ? 23.226 5.898 -8.167 1.00 84.19 99 LEU A C 1
ATOM 703 O O . LEU A 1 99 ? 24.227 5.872 -8.878 1.00 84.19 99 LEU A O 1
ATOM 707 N N . ALA A 1 100 ? 23.070 5.091 -7.113 1.00 81.38 100 ALA A N 1
ATOM 708 C CA . ALA A 1 100 ? 24.082 4.132 -6.678 1.00 81.38 100 ALA A CA 1
ATOM 709 C C . ALA A 1 100 ? 24.344 3.023 -7.713 1.00 81.38 100 ALA A C 1
ATOM 711 O O . ALA A 1 100 ? 25.490 2.634 -7.914 1.00 81.38 100 ALA A O 1
ATOM 712 N N . MET A 1 101 ? 23.303 2.531 -8.395 1.00 72.62 101 MET A N 1
ATOM 713 C CA . MET A 1 101 ? 23.433 1.492 -9.428 1.00 72.62 101 MET A CA 1
ATOM 714 C C . MET A 1 101 ? 23.523 2.049 -10.860 1.00 72.62 101 MET A C 1
ATOM 716 O O . MET A 1 101 ? 23.506 1.261 -11.803 1.00 72.62 101 MET A O 1
ATOM 720 N N . GLN A 1 102 ? 23.582 3.379 -11.048 1.00 63.31 102 GLN A N 1
ATOM 721 C CA . GLN A 1 102 ? 23.525 4.065 -12.357 1.00 63.31 102 GLN A CA 1
ATOM 722 C C . GLN A 1 102 ? 22.390 3.579 -13.288 1.00 63.31 102 GLN A C 1
ATOM 724 O O . GLN A 1 102 ? 22.430 3.771 -14.504 1.00 63.31 102 GLN A O 1
ATOM 729 N N . ALA A 1 103 ? 21.349 2.957 -12.731 1.00 68.31 103 ALA A N 1
ATOM 730 C CA . ALA A 1 103 ? 20.321 2.255 -13.481 1.00 68.31 103 ALA A CA 1
ATOM 731 C C . ALA A 1 103 ? 18.945 2.840 -13.161 1.00 68.31 103 ALA A C 1
ATOM 733 O O . ALA A 1 103 ? 18.394 2.650 -12.076 1.00 68.31 103 ALA A O 1
ATOM 734 N N . ASN A 1 104 ? 18.347 3.512 -14.147 1.00 73.62 104 ASN A N 1
ATOM 735 C CA . ASN A 1 104 ? 16.929 3.853 -14.120 1.00 73.62 104 ASN A CA 1
ATOM 736 C C . ASN A 1 104 ? 16.115 2.582 -14.399 1.00 73.62 104 ASN A C 1
ATOM 738 O O . ASN A 1 104 ? 15.846 2.242 -15.553 1.00 73.62 104 ASN A O 1
ATOM 742 N N . LEU A 1 105 ? 15.756 1.860 -13.333 1.00 74.81 105 LEU A N 1
ATOM 743 C CA . LEU A 1 105 ? 15.054 0.577 -13.424 1.00 74.81 105 LEU A CA 1
ATOM 744 C C . LEU A 1 105 ? 13.753 0.704 -14.222 1.00 74.81 105 LEU A C 1
ATOM 746 O O . LEU A 1 105 ? 13.481 -0.155 -15.042 1.00 74.81 105 LEU A O 1
ATOM 750 N N . GLN A 1 106 ? 13.013 1.807 -14.091 1.00 79.12 106 GLN A N 1
ATOM 751 C CA . GLN A 1 106 ? 11.746 2.031 -14.804 1.00 79.12 106 GLN A CA 1
ATOM 752 C C . GLN A 1 106 ? 11.871 2.003 -16.331 1.00 79.12 106 GLN A C 1
ATOM 754 O O . GLN A 1 106 ? 10.986 1.500 -17.022 1.00 79.12 106 GLN A O 1
ATOM 759 N N . ASN A 1 107 ? 12.987 2.509 -16.862 1.00 79.69 107 ASN A N 1
ATOM 760 C CA . ASN A 1 107 ? 13.202 2.651 -18.304 1.00 79.69 107 ASN A CA 1
ATOM 761 C C . ASN A 1 107 ? 13.904 1.428 -18.909 1.00 79.69 107 ASN A C 1
ATOM 763 O O . ASN A 1 107 ? 14.346 1.446 -20.060 1.00 79.69 107 ASN A O 1
ATOM 767 N N . ASN A 1 108 ? 13.985 0.335 -18.152 1.00 83.38 108 ASN A N 1
ATOM 768 C CA . ASN A 1 108 ? 14.417 -0.949 -18.662 1.00 83.38 108 ASN A CA 1
ATOM 769 C C . ASN A 1 108 ? 13.225 -1.741 -19.191 1.00 83.38 108 ASN A C 1
ATOM 771 O O . ASN A 1 108 ? 12.467 -2.377 -18.460 1.00 83.38 108 ASN A O 1
ATOM 775 N N . TYR A 1 109 ? 13.086 -1.704 -20.508 1.00 83.75 109 TYR A N 1
ATOM 776 C CA . TYR A 1 109 ? 12.104 -2.471 -21.248 1.00 83.75 109 TYR A CA 1
ATOM 777 C C . TYR A 1 109 ? 12.740 -3.052 -22.507 1.00 83.75 109 TYR A C 1
ATOM 779 O O . TYR A 1 109 ? 13.747 -2.545 -23.011 1.00 83.75 109 TYR A O 1
ATOM 787 N N . LEU A 1 110 ? 12.153 -4.145 -22.980 1.00 84.00 110 LEU A N 1
ATOM 788 C CA . LEU A 1 110 ? 12.490 -4.795 -24.238 1.00 84.00 110 LEU A CA 1
ATOM 789 C C . LEU A 1 110 ? 11.286 -4.689 -25.169 1.00 84.00 110 LEU A C 1
ATOM 791 O O . LEU A 1 110 ? 10.160 -4.917 -24.742 1.00 84.00 110 LEU A O 1
ATOM 795 N N . ILE A 1 111 ? 11.494 -4.360 -26.435 1.00 78.44 111 ILE A N 1
ATOM 796 C CA . ILE A 1 111 ? 10.408 -4.290 -27.413 1.00 78.44 111 ILE A CA 1
ATOM 797 C C . ILE A 1 111 ? 10.350 -5.639 -28.120 1.00 78.44 111 ILE A C 1
ATOM 799 O O . ILE A 1 111 ? 11.310 -6.036 -28.770 1.00 78.44 111 ILE A O 1
ATOM 803 N N . LEU A 1 112 ? 9.244 -6.364 -27.949 1.00 81.06 112 LEU A N 1
ATOM 804 C CA . LEU A 1 112 ? 9.054 -7.692 -28.540 1.00 81.06 112 LEU A CA 1
ATOM 805 C C . LEU A 1 112 ? 8.447 -7.605 -29.936 1.00 81.06 112 LEU A C 1
ATOM 807 O O . LEU A 1 112 ? 8.725 -8.435 -30.797 1.00 81.06 112 LEU A O 1
ATOM 811 N N . ARG A 1 113 ? 7.603 -6.596 -30.160 1.00 77.25 113 ARG A N 1
ATOM 812 C CA . ARG A 1 113 ? 6.969 -6.366 -31.451 1.00 77.25 113 ARG A CA 1
ATOM 813 C C . ARG A 1 113 ? 6.989 -4.890 -31.785 1.00 77.25 113 ARG A C 1
ATOM 815 O O . ARG A 1 113 ? 6.490 -4.060 -31.025 1.00 77.25 113 ARG A O 1
ATOM 822 N N . CYS A 1 114 ? 7.523 -4.612 -32.964 1.00 72.00 114 CYS A N 1
ATOM 823 C CA . CYS A 1 114 ? 7.408 -3.317 -33.597 1.00 72.00 114 CYS A CA 1
ATOM 824 C C . CYS A 1 114 ? 5.948 -2.989 -33.916 1.00 72.00 114 CYS A C 1
ATOM 826 O O . CYS A 1 114 ? 5.213 -3.879 -34.368 1.00 72.00 114 CYS A O 1
ATOM 828 N N . PRO A 1 115 ? 5.523 -1.731 -33.725 1.00 70.62 115 PRO A N 1
ATOM 829 C CA . PRO A 1 115 ? 4.239 -1.301 -34.241 1.00 70.62 115 PRO A CA 1
ATOM 830 C C . PRO A 1 115 ? 4.230 -1.470 -35.768 1.00 70.62 115 PRO A C 1
ATOM 832 O O . PRO A 1 115 ? 5.273 -1.327 -36.414 1.00 70.62 115 PRO A O 1
ATOM 835 N N . PRO A 1 116 ? 3.082 -1.817 -36.369 1.00 65.50 116 PRO A N 1
ATOM 836 C CA . PRO A 1 116 ? 2.970 -1.856 -37.819 1.00 65.50 116 PRO A CA 1
ATOM 837 C C . PRO A 1 116 ? 3.285 -0.463 -38.380 1.00 65.50 116 PRO A C 1
ATOM 839 O O . PRO A 1 116 ? 2.672 0.518 -37.967 1.00 65.50 116 PRO A O 1
ATOM 842 N N . ASN A 1 117 ? 4.247 -0.377 -39.305 1.00 61.00 117 ASN A N 1
ATOM 843 C CA . ASN A 1 117 ? 4.546 0.866 -40.017 1.00 61.00 117 ASN A CA 1
ATOM 844 C C . ASN A 1 117 ? 3.255 1.369 -40.689 1.00 61.00 117 ASN A C 1
ATOM 846 O O . ASN A 1 117 ? 2.708 0.638 -41.522 1.00 61.00 117 ASN A O 1
ATOM 850 N N . PRO A 1 118 ? 2.757 2.582 -40.384 1.00 54.31 118 PRO A N 1
ATOM 851 C CA . PRO A 1 118 ? 1.694 3.166 -41.178 1.00 54.31 118 PRO A CA 1
ATOM 852 C C . PRO A 1 118 ? 2.291 3.449 -42.554 1.00 54.31 118 PRO A C 1
ATOM 854 O O . PRO A 1 118 ? 3.158 4.306 -42.715 1.00 54.31 118 PRO A O 1
ATOM 857 N N . THR A 1 119 ? 1.845 2.718 -43.568 1.00 54.03 119 THR A N 1
ATOM 858 C CA . THR A 1 119 ? 2.266 2.924 -44.958 1.00 54.03 119 THR A CA 1
ATOM 859 C C . THR A 1 119 ? 1.831 4.273 -45.534 1.00 54.03 119 THR A C 1
ATOM 861 O O . THR A 1 119 ? 2.187 4.563 -46.666 1.00 54.03 119 THR A O 1
ATOM 864 N N . ASN A 1 120 ? 1.158 5.140 -44.768 1.00 58.09 120 ASN A N 1
ATOM 865 C CA . ASN A 1 120 ? 0.818 6.509 -45.153 1.00 58.09 120 ASN A CA 1
ATOM 866 C C . ASN A 1 120 ? 1.016 7.443 -43.945 1.00 58.09 120 ASN A C 1
ATOM 868 O O . ASN A 1 120 ? 0.274 7.375 -42.967 1.00 58.09 120 ASN A O 1
ATOM 872 N N . GLY A 1 121 ? 2.067 8.263 -43.983 1.00 59.41 121 GLY A N 1
ATOM 873 C CA . GLY A 1 121 ? 2.558 9.039 -42.843 1.00 59.41 121 GLY A CA 1
ATOM 874 C C . GLY A 1 121 ? 1.662 10.198 -42.403 1.00 59.41 121 GLY A C 1
ATOM 875 O O . GLY A 1 121 ? 1.786 11.302 -42.920 1.00 59.41 121 GLY A O 1
ATOM 876 N N . THR A 1 122 ? 0.849 9.984 -41.368 1.00 52.66 122 THR A N 1
ATOM 877 C CA . THR A 1 122 ? 0.238 11.077 -40.578 1.00 52.66 122 THR A CA 1
ATOM 878 C C . THR A 1 122 ? 0.447 10.944 -39.069 1.00 52.66 122 THR A C 1
ATOM 880 O O . THR A 1 122 ? -0.110 11.710 -38.289 1.00 52.66 122 THR A O 1
ATOM 883 N N . VAL A 1 123 ? 1.331 10.043 -38.640 1.00 53.25 123 VAL A N 1
ATOM 884 C CA . VAL A 1 123 ? 1.960 10.105 -37.316 1.00 53.25 123 VAL A CA 1
ATOM 885 C C . VAL A 1 123 ? 3.457 10.340 -37.514 1.00 53.25 123 VAL A C 1
ATOM 887 O O . VAL A 1 123 ? 4.066 9.627 -38.316 1.00 53.25 123 VAL A O 1
ATOM 890 N N . PRO A 1 124 ? 4.074 11.323 -36.832 1.00 57.22 124 PRO A N 1
ATOM 891 C CA . PRO A 1 124 ? 5.517 11.502 -36.870 1.00 57.22 124 PRO A CA 1
ATOM 892 C C . PRO A 1 124 ? 6.147 10.352 -36.075 1.00 57.22 124 PRO A C 1
ATOM 894 O O . PRO A 1 124 ? 6.366 10.449 -34.872 1.00 57.22 124 PRO A O 1
ATOM 897 N N . MET A 1 125 ? 6.370 9.222 -36.741 1.00 58.34 125 MET A N 1
ATOM 898 C CA . MET A 1 125 ? 7.094 8.074 -36.202 1.00 58.34 125 MET A CA 1
ATOM 899 C C . MET A 1 125 ? 8.391 7.914 -36.999 1.00 58.34 125 MET A C 1
ATOM 901 O O . MET A 1 125 ? 8.345 7.931 -38.234 1.00 58.34 125 MET A O 1
ATOM 905 N N . PRO A 1 126 ? 9.555 7.781 -36.344 1.00 56.56 126 PRO A N 1
ATOM 906 C CA . PRO A 1 126 ? 10.794 7.515 -37.054 1.00 56.56 126 PRO A CA 1
ATOM 907 C C . PRO A 1 126 ? 10.704 6.144 -37.741 1.00 56.56 126 PRO A C 1
ATOM 909 O O . PRO A 1 126 ? 10.233 5.164 -37.167 1.00 56.56 126 PRO A O 1
ATOM 912 N N . LYS A 1 127 ? 11.118 6.081 -39.010 1.00 57.88 127 LYS A N 1
ATOM 913 C CA . LYS A 1 127 ? 11.202 4.832 -39.772 1.00 57.88 127 LYS A CA 1
ATOM 914 C C . LYS A 1 127 ? 12.343 3.982 -39.210 1.00 57.88 127 LYS A C 1
ATOM 916 O O . LYS A 1 127 ? 13.492 4.189 -39.588 1.00 57.88 127 LYS A O 1
ATOM 921 N N . TYR A 1 128 ? 12.032 3.005 -38.369 1.00 52.91 128 TYR A N 1
ATOM 922 C CA . TYR A 1 128 ? 12.975 1.959 -37.970 1.00 52.91 128 TYR A CA 1
ATOM 923 C C . TYR A 1 128 ? 12.418 0.583 -38.344 1.00 52.91 128 TYR A C 1
ATOM 925 O O . TYR A 1 128 ? 11.377 0.145 -37.865 1.00 52.91 128 TYR A O 1
ATOM 933 N N . SER A 1 129 ? 13.143 -0.125 -39.211 1.00 53.81 129 SER A N 1
ATOM 934 C CA . SER A 1 129 ? 12.963 -1.549 -39.543 1.00 53.81 129 SER A CA 1
ATOM 935 C C . SER A 1 129 ? 13.327 -2.494 -38.385 1.00 53.81 129 SER A C 1
ATOM 937 O O . SER A 1 129 ? 13.222 -3.710 -38.503 1.00 53.81 129 SER A O 1
ATOM 939 N N . ASN A 1 130 ? 13.767 -1.930 -37.262 1.00 58.25 130 ASN A N 1
ATOM 940 C CA . ASN A 1 130 ? 14.355 -2.606 -36.122 1.00 58.25 130 ASN A CA 1
ATOM 941 C C . ASN A 1 130 ? 14.113 -1.710 -34.906 1.00 58.25 130 ASN A C 1
ATOM 943 O O . ASN A 1 130 ? 14.872 -0.777 -34.680 1.00 58.25 130 ASN A O 1
ATOM 947 N N . CYS A 1 131 ? 13.026 -1.958 -34.169 1.00 66.94 131 CYS A N 1
ATOM 948 C CA . CYS A 1 131 ? 12.650 -1.192 -32.979 1.00 66.94 131 CYS A CA 1
ATOM 949 C C . CYS A 1 131 ? 13.700 -1.375 -31.889 1.00 66.94 131 CYS A C 1
ATOM 951 O O . CYS A 1 131 ? 13.661 -2.333 -31.114 1.00 66.94 131 CYS A O 1
ATOM 953 N N . GLY A 1 132 ? 14.675 -0.475 -31.887 1.00 62.91 132 GLY A N 1
ATOM 954 C CA . GLY A 1 132 ? 15.767 -0.459 -30.938 1.00 62.91 132 GLY A CA 1
ATOM 955 C C . GLY A 1 132 ? 15.375 0.321 -29.692 1.00 62.91 132 GLY A C 1
ATOM 956 O O . GLY A 1 132 ? 14.559 1.237 -29.721 1.00 62.91 132 GLY A O 1
ATOM 957 N N . LYS A 1 133 ? 16.011 -0.002 -28.567 1.00 60.94 133 LYS A N 1
ATOM 958 C CA . LYS A 1 133 ? 15.829 0.712 -27.291 1.00 60.94 133 LYS A CA 1
ATOM 959 C C . LYS A 1 133 ? 16.214 2.208 -27.373 1.00 60.94 133 LYS A C 1
ATOM 961 O O . LYS A 1 133 ? 15.891 2.961 -26.464 1.00 60.94 133 LYS A O 1
ATOM 966 N N . SER A 1 134 ? 16.915 2.634 -28.428 1.00 58.38 134 SER A N 1
ATOM 967 C CA . SER A 1 134 ? 17.413 4.003 -28.634 1.00 58.38 134 SER A CA 1
ATOM 968 C C . SER A 1 134 ? 16.355 5.013 -29.076 1.00 58.38 134 SER A C 1
ATOM 970 O O . SER A 1 134 ? 16.600 6.211 -28.962 1.00 58.38 134 SER A O 1
ATOM 972 N N . ASP A 1 135 ? 15.205 4.556 -29.573 1.00 64.19 135 ASP A N 1
ATOM 973 C CA . ASP A 1 135 ? 14.255 5.440 -30.259 1.00 64.19 135 ASP A CA 1
ATOM 974 C C . ASP A 1 135 ? 13.255 6.113 -29.308 1.00 64.19 135 ASP A C 1
ATOM 976 O O . ASP A 1 135 ? 12.673 7.144 -29.645 1.00 64.19 135 ASP A O 1
ATOM 980 N N . TRP A 1 136 ? 13.091 5.576 -28.095 1.00 67.25 136 TRP A N 1
ATOM 981 C CA . TRP A 1 136 ? 12.166 6.104 -27.094 1.00 67.25 136 TRP A CA 1
ATOM 982 C C . TRP A 1 136 ? 12.850 6.236 -25.732 1.00 67.25 136 TRP A C 1
ATOM 984 O O . TRP A 1 136 ? 13.396 5.273 -25.185 1.00 67.25 136 TRP A O 1
ATOM 994 N N . LYS A 1 137 ? 12.787 7.435 -25.141 1.00 71.50 137 LYS A N 1
ATOM 995 C CA . LYS A 1 137 ? 13.335 7.678 -23.795 1.00 71.50 137 LYS A CA 1
ATOM 996 C C . LYS A 1 137 ? 12.446 7.088 -22.700 1.00 71.50 137 LYS A C 1
ATOM 998 O O . LYS A 1 137 ? 12.969 6.714 -21.651 1.00 71.50 137 LYS A O 1
ATOM 1003 N N . LEU A 1 138 ? 11.132 7.002 -22.932 1.00 77.75 138 LEU A N 1
ATOM 1004 C CA . LEU A 1 138 ? 10.158 6.458 -21.985 1.00 77.75 138 LEU A CA 1
ATOM 1005 C C . LEU A 1 138 ? 9.346 5.307 -22.592 1.00 77.75 138 LEU A C 1
ATOM 1007 O O . LEU A 1 138 ? 8.885 5.360 -23.729 1.00 77.75 138 LEU A O 1
ATOM 1011 N N . VAL A 1 139 ? 9.074 4.302 -21.758 1.00 78.06 139 VAL A N 1
ATOM 1012 C CA . VAL A 1 139 ? 8.203 3.151 -22.060 1.00 78.06 139 VAL A CA 1
ATOM 1013 C C . VAL A 1 139 ? 6.816 3.581 -22.551 1.00 78.06 139 VAL A C 1
ATOM 1015 O O . VAL A 1 139 ? 6.236 2.966 -23.444 1.00 78.06 139 VAL A O 1
ATOM 1018 N N . THR A 1 140 ? 6.269 4.641 -21.959 1.00 81.00 140 THR A N 1
ATOM 1019 C CA . THR A 1 140 ? 4.906 5.114 -22.226 1.00 81.00 140 THR A CA 1
ATOM 1020 C C . THR A 1 140 ? 4.746 5.677 -23.636 1.00 81.00 140 THR A C 1
ATOM 1022 O O . THR A 1 140 ? 3.649 5.647 -24.188 1.00 81.00 140 THR A O 1
ATOM 1025 N N . GLU A 1 141 ? 5.829 6.156 -24.247 1.00 77.62 141 GLU A N 1
ATOM 1026 C CA . GLU A 1 141 ? 5.849 6.638 -25.630 1.00 77.62 141 GLU A CA 1
ATOM 1027 C C . GLU A 1 141 ? 5.822 5.464 -26.612 1.00 77.62 141 GLU A C 1
ATOM 1029 O O . GLU A 1 141 ? 5.025 5.459 -27.551 1.00 77.62 141 GLU A O 1
ATOM 1034 N N . ALA A 1 142 ? 6.613 4.422 -26.339 1.00 72.38 142 ALA A N 1
ATOM 1035 C CA . ALA A 1 142 ? 6.631 3.198 -27.137 1.00 72.38 142 ALA A CA 1
ATOM 1036 C C . ALA A 1 142 ? 5.270 2.474 -27.109 1.00 72.38 142 ALA A C 1
ATOM 1038 O O . ALA A 1 142 ? 4.784 2.007 -28.140 1.00 72.38 142 ALA A O 1
ATOM 1039 N N . GLN A 1 143 ? 4.607 2.446 -25.949 1.00 76.94 143 GLN A N 1
ATOM 1040 C CA . GLN A 1 143 ? 3.265 1.868 -25.811 1.00 76.94 143 GLN A CA 1
ATOM 1041 C C . GLN A 1 143 ? 2.202 2.661 -26.584 1.00 76.94 143 GLN A C 1
ATOM 1043 O O . GLN A 1 143 ? 1.348 2.061 -27.235 1.00 76.94 143 GLN A O 1
ATOM 1048 N N . LYS A 1 144 ? 2.269 4.001 -26.571 1.00 78.00 144 LYS A N 1
ATOM 1049 C CA . LYS A 1 144 ? 1.364 4.862 -27.359 1.00 78.00 144 LYS A CA 1
ATOM 1050 C C . LYS A 1 144 ? 1.547 4.684 -28.864 1.00 78.00 144 LYS A C 1
ATOM 1052 O O . LYS A 1 144 ? 0.576 4.793 -29.604 1.00 78.00 144 LYS A O 1
ATOM 1057 N N . ALA A 1 145 ? 2.764 4.379 -29.310 1.00 73.38 145 ALA A N 1
ATOM 1058 C CA . ALA A 1 145 ? 3.049 4.069 -30.707 1.00 73.38 145 ALA A CA 1
ATOM 1059 C C . ALA A 1 145 ? 2.525 2.686 -31.149 1.00 73.38 145 ALA A C 1
ATOM 1061 O O . ALA A 1 145 ? 2.587 2.372 -32.333 1.00 73.38 145 ALA A O 1
ATOM 1062 N N . GLY A 1 146 ? 1.997 1.863 -30.231 1.00 75.06 146 GLY A N 1
ATOM 1063 C CA . GLY A 1 146 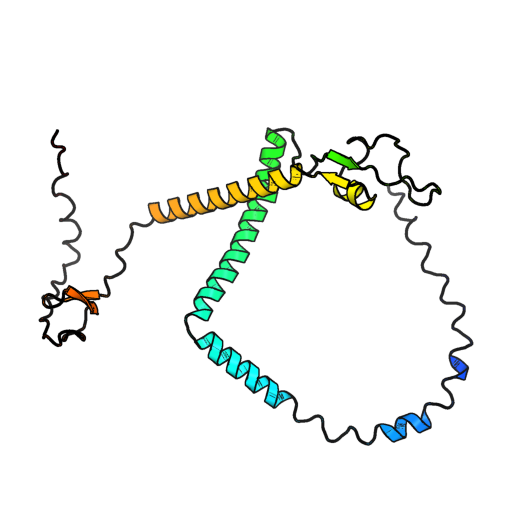? 1.485 0.523 -30.528 1.00 75.06 146 GLY A CA 1
ATOM 1064 C C . GLY A 1 146 ? 2.552 -0.577 -30.512 1.00 75.06 146 GLY A C 1
ATOM 1065 O O . GLY A 1 146 ? 2.316 -1.663 -31.046 1.00 75.06 146 GLY A O 1
ATOM 1066 N N . ALA A 1 147 ? 3.728 -0.316 -29.933 1.00 76.94 147 ALA A N 1
ATOM 1067 C CA . ALA A 1 147 ? 4.756 -1.332 -29.735 1.00 76.94 147 ALA A CA 1
ATOM 1068 C C . ALA A 1 147 ? 4.375 -2.258 -28.566 1.00 76.94 147 ALA A C 1
ATOM 1070 O O . ALA A 1 147 ? 3.937 -1.794 -27.511 1.00 76.94 147 ALA A O 1
ATOM 1071 N N . VAL A 1 148 ? 4.584 -3.570 -28.717 1.00 81.62 148 VAL A N 1
ATOM 1072 C CA . VAL A 1 148 ? 4.426 -4.513 -27.595 1.00 81.62 148 VAL A CA 1
ATOM 1073 C C . VAL A 1 148 ? 5.747 -4.564 -26.839 1.00 81.62 148 VAL A C 1
ATOM 1075 O O . VAL A 1 148 ? 6.737 -5.103 -27.342 1.00 81.62 148 VAL A O 1
ATOM 1078 N N . THR A 1 149 ? 5.765 -3.988 -25.638 1.00 81.94 149 THR A N 1
ATOM 1079 C CA . THR A 1 149 ? 6.960 -3.883 -24.795 1.00 81.94 149 THR A CA 1
ATOM 1080 C C . THR A 1 149 ? 6.867 -4.789 -23.564 1.00 81.94 149 THR A C 1
ATOM 1082 O O . THR A 1 149 ? 5.839 -4.865 -22.894 1.00 81.94 149 THR A O 1
ATOM 1085 N N . TRP A 1 150 ? 7.961 -5.478 -23.242 1.00 85.62 150 TRP A N 1
ATOM 1086 C CA . TRP A 1 150 ? 8.163 -6.190 -21.987 1.00 85.62 150 TRP A CA 1
ATOM 1087 C C . TRP A 1 150 ? 8.897 -5.279 -20.998 1.00 85.62 150 TRP A C 1
ATOM 1089 O O . TRP A 1 150 ? 10.112 -5.087 -21.068 1.00 85.62 150 TRP A O 1
ATOM 1099 N N . ASN A 1 151 ? 8.138 -4.705 -20.065 1.00 87.25 151 ASN A N 1
ATOM 1100 C CA . ASN A 1 151 ? 8.611 -3.700 -19.110 1.00 87.25 151 ASN A CA 1
ATOM 1101 C C . ASN A 1 151 ? 9.067 -4.342 -17.791 1.00 87.25 151 ASN A C 1
ATOM 1103 O O . ASN A 1 151 ? 8.465 -4.121 -16.739 1.00 87.25 151 ASN A O 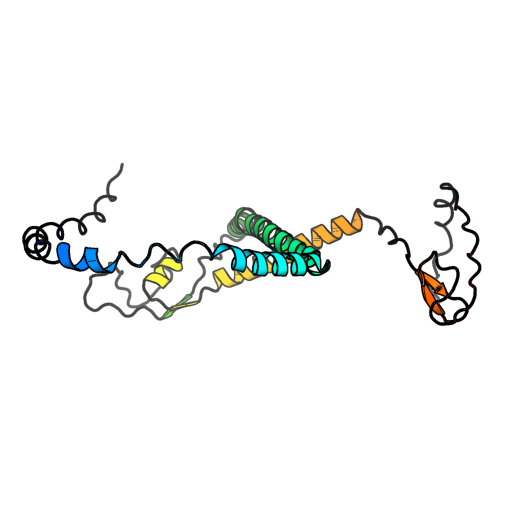1
ATOM 1107 N N . TRP A 1 152 ? 10.115 -5.166 -17.838 1.00 87.75 152 TRP A N 1
ATOM 1108 C CA . TRP A 1 152 ? 10.641 -5.842 -16.643 1.00 87.75 152 TRP A CA 1
ATOM 1109 C C . TRP A 1 152 ? 11.170 -4.862 -15.587 1.00 87.75 152 TRP A C 1
ATOM 1111 O O . TRP A 1 152 ? 11.129 -5.148 -14.395 1.00 87.75 152 TRP A O 1
ATOM 1121 N N . GLY A 1 153 ? 11.593 -3.676 -16.013 1.00 86.31 153 GLY A N 1
ATOM 1122 C CA . GLY A 1 153 ? 12.014 -2.592 -15.146 1.00 86.31 153 GLY A CA 1
ATOM 1123 C C . GLY A 1 153 ? 10.972 -2.145 -14.121 1.00 86.31 153 GLY A C 1
ATOM 1124 O O . GLY A 1 153 ? 11.262 -2.048 -12.927 1.00 86.31 153 GLY A O 1
ATOM 1125 N N . ASN A 1 154 ? 9.730 -1.948 -14.572 1.00 85.75 154 ASN A N 1
ATOM 1126 C CA . ASN A 1 154 ? 8.617 -1.602 -13.687 1.00 85.75 154 ASN A CA 1
ATOM 1127 C C . ASN A 1 154 ? 8.287 -2.759 -12.729 1.00 85.75 154 ASN A C 1
ATOM 1129 O O . ASN A 1 154 ? 8.018 -2.540 -11.553 1.00 85.75 154 ASN A O 1
ATOM 1133 N N . PHE A 1 155 ? 8.392 -4.005 -13.201 1.00 88.88 155 PHE A N 1
ATOM 1134 C CA . PHE A 1 155 ? 8.190 -5.179 -12.353 1.00 88.88 155 PHE A CA 1
ATOM 1135 C C . PHE A 1 155 ? 9.223 -5.259 -11.222 1.00 88.88 155 PHE A C 1
ATOM 1137 O O . PHE A 1 155 ? 8.844 -5.396 -10.061 1.00 88.88 155 PHE A O 1
ATOM 1144 N N . VAL A 1 156 ? 10.516 -5.108 -11.533 1.00 85.62 156 VAL A N 1
ATOM 1145 C CA . VAL A 1 156 ? 11.583 -5.102 -10.518 1.00 85.62 156 VAL A CA 1
ATOM 1146 C C . VAL A 1 156 ? 11.372 -3.970 -9.517 1.00 85.62 156 VAL A C 1
ATOM 1148 O O . VAL A 1 156 ? 11.552 -4.177 -8.321 1.00 85.62 156 VAL A O 1
ATOM 1151 N N . ASN A 1 157 ? 10.917 -2.802 -9.970 1.00 84.06 157 ASN A N 1
ATOM 1152 C CA . ASN A 1 157 ? 10.559 -1.721 -9.063 1.00 84.06 157 ASN A CA 1
ATOM 1153 C C . ASN A 1 157 ? 9.374 -2.067 -8.148 1.00 84.06 157 ASN A C 1
ATOM 1155 O O . ASN A 1 157 ? 9.433 -1.785 -6.956 1.00 84.06 157 ASN A O 1
ATOM 1159 N N . SER A 1 158 ? 8.305 -2.676 -8.665 1.00 86.38 158 SER A N 1
ATOM 1160 C CA . SER A 1 158 ? 7.173 -3.105 -7.833 1.00 86.38 158 SER A CA 1
ATOM 1161 C C . SER A 1 158 ? 7.582 -4.170 -6.812 1.00 86.38 158 SER A C 1
ATOM 1163 O O . SER A 1 158 ? 7.149 -4.104 -5.663 1.00 86.38 158 SER A O 1
ATOM 1165 N N . VAL A 1 159 ? 8.449 -5.113 -7.195 1.00 88.56 159 VAL A N 1
ATOM 1166 C CA . VAL A 1 159 ? 9.010 -6.124 -6.283 1.00 88.56 159 VAL A CA 1
ATOM 1167 C C . VAL A 1 159 ? 9.893 -5.473 -5.219 1.00 88.56 159 VAL A C 1
ATOM 1169 O O . VAL A 1 159 ? 9.768 -5.803 -4.040 1.00 88.56 159 VAL A O 1
ATOM 1172 N N . LEU A 1 160 ? 10.742 -4.517 -5.606 1.00 84.62 160 LEU A N 1
ATOM 1173 C CA . LEU A 1 160 ? 11.553 -3.747 -4.666 1.00 84.62 160 LEU A CA 1
ATOM 1174 C C . LEU A 1 160 ? 10.664 -2.970 -3.689 1.00 84.62 160 LEU A C 1
ATOM 1176 O O . LEU A 1 160 ? 10.891 -3.036 -2.487 1.00 84.62 160 LEU A O 1
ATOM 1180 N N . ASN A 1 161 ? 9.616 -2.302 -4.176 1.00 85.50 161 ASN A N 1
ATOM 1181 C CA . ASN A 1 161 ? 8.662 -1.586 -3.331 1.00 85.50 161 ASN A CA 1
ATOM 1182 C C . ASN A 1 161 ? 7.983 -2.525 -2.324 1.00 85.50 161 ASN A C 1
ATOM 1184 O O . ASN A 1 161 ? 7.930 -2.225 -1.137 1.00 85.5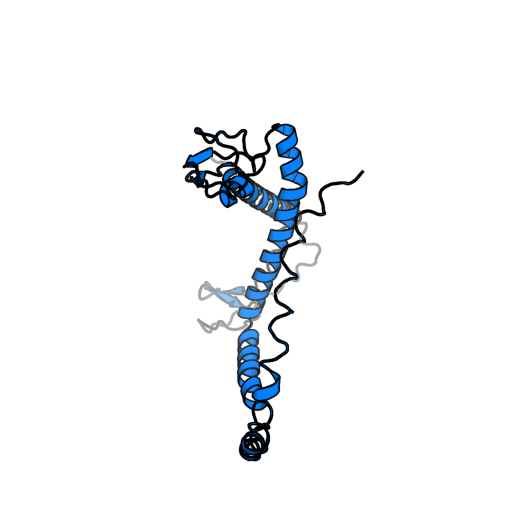0 161 ASN A O 1
ATOM 1188 N N . PHE A 1 162 ? 7.542 -3.704 -2.766 1.00 87.12 162 PHE A N 1
ATOM 1189 C CA . PHE A 1 162 ? 6.969 -4.716 -1.880 1.00 87.12 162 PHE A CA 1
ATOM 1190 C C . PHE A 1 162 ? 7.952 -5.164 -0.782 1.00 87.12 162 PHE A C 1
ATOM 1192 O O . PHE A 1 162 ? 7.589 -5.198 0.395 1.00 87.12 162 PHE A O 1
ATOM 1199 N N . LEU A 1 163 ? 9.205 -5.453 -1.148 1.00 88.38 163 LEU A N 1
ATOM 1200 C CA . LEU A 1 163 ? 10.255 -5.846 -0.202 1.00 88.38 163 LEU A CA 1
ATOM 1201 C C . LEU A 1 163 ? 10.594 -4.730 0.788 1.00 88.38 163 LEU A C 1
ATOM 1203 O O . LEU A 1 163 ? 10.782 -4.998 1.973 1.00 88.38 163 LEU A O 1
ATOM 1207 N N . VAL A 1 164 ? 10.654 -3.484 0.321 1.00 85.12 164 VAL A N 1
ATOM 1208 C CA . VAL A 1 164 ? 10.977 -2.329 1.160 1.00 85.12 164 VAL A CA 1
ATOM 1209 C C . VAL A 1 164 ? 9.818 -1.985 2.094 1.00 85.12 164 VAL A C 1
ATOM 1211 O O . VAL A 1 164 ? 10.058 -1.798 3.282 1.00 85.12 164 VAL A O 1
ATOM 1214 N N . ILE A 1 165 ? 8.569 -1.966 1.617 1.00 86.50 165 ILE A N 1
ATOM 1215 C CA . ILE A 1 165 ? 7.388 -1.763 2.474 1.00 86.50 165 ILE A CA 1
ATOM 1216 C C . ILE A 1 165 ? 7.330 -2.855 3.547 1.00 86.50 165 ILE A C 1
ATOM 1218 O O . ILE A 1 165 ? 7.197 -2.547 4.733 1.00 86.50 165 ILE A O 1
ATOM 1222 N N . GLY A 1 166 ? 7.485 -4.122 3.150 1.00 88.69 166 GLY A N 1
ATOM 1223 C CA . GLY A 1 166 ? 7.532 -5.245 4.084 1.00 88.69 166 GLY A CA 1
ATOM 1224 C C . GLY A 1 166 ? 8.674 -5.111 5.094 1.00 88.69 166 GLY A C 1
ATOM 1225 O O . GLY A 1 166 ? 8.463 -5.298 6.291 1.00 88.69 166 GLY A O 1
ATOM 1226 N N . GLY A 1 167 ? 9.862 -4.713 4.632 1.00 89.81 167 GLY A N 1
ATOM 1227 C CA . GLY A 1 167 ? 11.041 -4.494 5.467 1.00 89.81 167 GLY A CA 1
ATOM 1228 C C . GLY A 1 167 ? 10.870 -3.355 6.473 1.00 89.81 167 GLY A C 1
ATOM 1229 O O . GLY A 1 167 ? 11.193 -3.528 7.647 1.00 89.81 167 GLY A O 1
ATOM 1230 N N . ILE A 1 168 ? 10.315 -2.216 6.053 1.00 86.00 168 ILE A N 1
ATOM 1231 C CA . ILE A 1 168 ? 10.052 -1.066 6.928 1.00 86.00 168 ILE A CA 1
ATOM 1232 C C . ILE A 1 168 ? 8.981 -1.416 7.959 1.00 86.00 168 ILE A C 1
ATOM 1234 O O . ILE A 1 168 ? 9.181 -1.149 9.141 1.00 86.00 168 ILE A O 1
ATOM 1238 N N . ILE A 1 169 ? 7.874 -2.050 7.558 1.00 86.69 169 ILE A N 1
ATOM 1239 C CA . ILE A 1 169 ? 6.824 -2.479 8.497 1.00 86.69 169 ILE A CA 1
ATOM 1240 C C . ILE A 1 169 ? 7.391 -3.467 9.510 1.00 86.69 169 ILE A C 1
ATOM 1242 O O . ILE A 1 169 ? 7.161 -3.317 10.708 1.00 86.69 169 ILE A O 1
ATOM 1246 N N . PHE A 1 170 ? 8.172 -4.445 9.056 1.00 90.56 170 PHE A N 1
ATOM 1247 C CA . PHE A 1 170 ? 8.833 -5.396 9.939 1.00 90.56 170 PHE A CA 1
ATOM 1248 C C . PHE A 1 170 ? 9.754 -4.695 10.943 1.00 90.56 170 PHE A C 1
ATOM 1250 O O . PHE A 1 170 ? 9.704 -4.998 12.134 1.00 90.56 170 PHE A O 1
ATOM 1257 N N . PHE A 1 171 ? 10.558 -3.730 10.492 1.00 89.69 171 PHE A N 1
ATOM 1258 C CA . PHE A 1 171 ? 11.424 -2.957 11.379 1.00 89.69 171 PHE A CA 1
ATOM 1259 C C . PHE A 1 171 ? 10.636 -2.091 12.361 1.00 89.69 171 PHE A C 1
ATOM 1261 O O . PHE A 1 171 ? 10.966 -2.082 13.543 1.00 89.69 171 PHE A O 1
ATOM 1268 N N . LEU A 1 172 ? 9.582 -1.406 11.916 1.00 87.00 172 LEU A N 1
ATOM 1269 C CA . LEU A 1 172 ? 8.722 -0.601 12.784 1.00 87.00 172 LEU A CA 1
ATOM 1270 C C . LEU A 1 172 ? 8.036 -1.461 13.841 1.00 87.00 172 LEU A C 1
ATOM 1272 O O . LEU A 1 172 ? 8.052 -1.103 15.016 1.00 87.00 172 LEU A O 1
ATOM 1276 N N . LEU A 1 173 ? 7.493 -2.616 13.449 1.00 89.88 173 LEU A N 1
ATOM 1277 C CA . LEU A 1 173 ? 6.914 -3.570 14.388 1.00 89.88 173 LEU A CA 1
ATOM 1278 C C . LEU A 1 173 ? 7.975 -4.086 15.352 1.00 89.88 173 LEU A C 1
ATOM 1280 O O . LEU A 1 173 ? 7.724 -4.094 16.549 1.00 89.88 173 LEU A O 1
ATOM 1284 N N . LYS A 1 174 ? 9.175 -4.425 14.874 1.00 89.19 174 LYS A N 1
ATOM 1285 C CA . LYS A 1 174 ? 10.270 -4.898 15.725 1.00 89.19 174 LYS A CA 1
ATOM 1286 C C . LYS A 1 174 ? 10.717 -3.840 16.730 1.00 89.19 174 LYS A C 1
ATOM 1288 O O . LYS A 1 174 ? 10.854 -4.166 17.903 1.00 89.19 174 LYS A O 1
ATOM 1293 N N . ILE A 1 175 ? 10.886 -2.587 16.309 1.00 91.00 175 ILE A N 1
ATOM 1294 C CA . ILE A 1 175 ? 11.220 -1.455 17.189 1.00 91.00 175 ILE A CA 1
ATOM 1295 C C . ILE A 1 175 ? 10.092 -1.221 18.191 1.00 91.00 175 ILE A C 1
ATOM 1297 O O . ILE A 1 175 ? 10.354 -1.067 19.378 1.00 91.00 175 ILE A O 1
ATOM 1301 N N . TYR A 1 176 ? 8.839 -1.251 17.745 1.00 89.31 176 TYR A N 1
ATOM 1302 C CA . TYR A 1 176 ? 7.683 -1.081 18.616 1.00 89.31 176 TYR A CA 1
ATOM 1303 C C . TYR A 1 176 ? 7.570 -2.204 19.658 1.00 89.31 176 TYR A C 1
ATOM 1305 O O . TYR A 1 176 ? 7.368 -1.926 20.838 1.00 89.31 176 TYR A O 1
ATOM 1313 N N . THR A 1 177 ? 7.755 -3.463 19.252 1.00 86.88 177 THR A N 1
ATOM 1314 C CA . THR A 1 177 ? 7.760 -4.627 20.153 1.00 86.88 177 THR A CA 1
ATOM 1315 C C . THR A 1 177 ? 9.008 -4.700 21.026 1.00 86.88 177 THR A C 1
ATOM 1317 O O . THR A 1 177 ? 8.954 -5.284 22.097 1.00 86.88 177 THR A O 1
ATOM 1320 N N . ALA A 1 178 ? 10.132 -4.122 20.595 1.00 87.62 178 ALA A N 1
ATOM 1321 C CA . ALA A 1 178 ? 11.345 -4.039 21.404 1.00 87.62 178 ALA A CA 1
ATOM 1322 C C . ALA A 1 178 ? 11.252 -2.906 22.438 1.00 87.62 178 ALA A C 1
ATOM 1324 O O . ALA A 1 178 ? 11.729 -3.052 23.558 1.00 87.62 178 ALA A O 1
ATOM 1325 N N . ALA A 1 179 ? 10.618 -1.786 22.078 1.00 89.25 179 ALA A N 1
ATOM 1326 C CA . ALA A 1 179 ? 10.420 -0.638 22.957 1.00 89.25 179 ALA A CA 1
ATOM 1327 C C . ALA A 1 179 ? 9.292 -0.865 23.975 1.00 89.25 179 ALA A C 1
ATOM 1329 O O . ALA A 1 179 ? 9.352 -0.346 25.089 1.00 89.25 179 ALA A O 1
ATOM 1330 N N . ARG A 1 180 ? 8.262 -1.646 23.624 1.00 82.38 180 ARG A N 1
ATOM 1331 C CA . ARG A 1 180 ? 7.223 -2.066 24.569 1.00 82.38 180 ARG A CA 1
ATOM 1332 C C . ARG A 1 180 ? 7.542 -3.440 25.136 1.00 82.38 180 ARG A C 1
ATOM 1334 O O . ARG A 1 180 ? 7.437 -4.438 24.434 1.00 82.38 180 ARG A O 1
ATOM 1341 N N . ARG A 1 181 ? 7.788 -3.516 26.447 1.00 72.19 181 ARG A N 1
ATOM 1342 C CA . ARG A 1 181 ? 7.595 -4.778 27.176 1.00 72.19 181 ARG A CA 1
ATOM 1343 C C . ARG A 1 181 ? 6.138 -5.209 26.961 1.00 72.19 181 ARG A C 1
ATOM 1345 O O . ARG A 1 181 ? 5.260 -4.349 27.095 1.00 72.19 181 ARG A O 1
ATOM 1352 N N . PRO A 1 182 ? 5.856 -6.469 26.580 1.00 69.44 182 PRO A N 1
ATOM 1353 C CA . PRO A 1 182 ? 4.485 -6.931 26.438 1.00 69.44 182 PRO A CA 1
ATOM 1354 C C . PRO A 1 182 ? 3.808 -6.767 27.796 1.00 69.44 182 PRO A C 1
ATOM 1356 O O . PRO A 1 182 ? 4.079 -7.524 28.722 1.00 69.44 182 PRO A O 1
ATOM 1359 N N . GLN A 1 183 ? 2.964 -5.742 27.927 1.00 58.97 183 GLN A N 1
ATOM 1360 C CA . GLN A 1 183 ? 2.088 -5.643 29.080 1.00 58.97 183 GLN A CA 1
ATOM 1361 C C . GLN A 1 183 ? 1.202 -6.883 29.008 1.00 58.97 183 GLN A C 1
ATOM 1363 O O . GLN A 1 183 ? 0.562 -7.076 27.962 1.00 58.97 183 GLN A O 1
ATOM 1368 N N . PRO A 1 184 ? 1.211 -7.760 30.028 1.00 66.44 184 PRO A N 1
ATOM 1369 C CA . PRO A 1 184 ? 0.334 -8.912 30.031 1.00 66.44 184 PRO A CA 1
ATOM 1370 C C . PRO A 1 184 ? -1.071 -8.346 29.873 1.00 66.44 184 PRO A C 1
ATOM 1372 O O . PRO A 1 184 ? -1.540 -7.611 30.743 1.00 66.44 184 PRO A O 1
ATOM 1375 N N . LYS A 1 185 ? -1.709 -8.594 28.716 1.00 69.12 185 LYS A N 1
ATOM 1376 C CA . LYS A 1 185 ? -3.117 -8.237 28.519 1.00 69.12 185 LYS A CA 1
ATOM 1377 C C . LYS A 1 185 ? -3.822 -8.756 29.770 1.00 69.12 185 LYS A C 1
ATOM 1379 O O . LYS A 1 185 ? -3.621 -9.938 30.066 1.00 69.12 185 LYS A O 1
ATOM 1384 N N . PRO A 1 186 ? -4.518 -7.902 30.545 1.00 63.47 186 PRO A N 1
ATOM 1385 C CA . PRO A 1 186 ? -5.082 -8.320 31.819 1.00 63.47 186 PRO A CA 1
ATOM 1386 C C . PRO A 1 186 ? -5.871 -9.591 31.542 1.00 63.47 186 PRO A C 1
ATOM 1388 O O . PRO A 1 186 ? -6.742 -9.581 30.669 1.00 63.47 186 PRO A O 1
ATOM 1391 N N . LYS A 1 187 ? -5.468 -10.704 32.168 1.00 58.53 187 LYS A N 1
ATOM 1392 C CA . LYS A 1 187 ? -6.109 -12.005 31.980 1.00 58.53 187 LYS A CA 1
ATOM 1393 C C . LYS A 1 187 ? -7.547 -11.830 32.441 1.00 58.53 187 LYS A C 1
ATOM 1395 O O . LYS A 1 187 ? -7.810 -11.877 33.629 1.00 58.53 187 LYS A O 1
ATOM 1400 N N . THR A 1 188 ? -8.463 -11.524 31.526 1.00 67.25 188 THR A N 1
ATOM 1401 C CA . THR A 1 188 ? -9.871 -11.253 31.858 1.00 67.25 188 THR A CA 1
ATOM 1402 C C . THR A 1 188 ? -10.599 -12.517 32.308 1.00 67.25 188 THR A C 1
ATOM 1404 O O . THR A 1 188 ? -11.710 -12.427 32.834 1.00 67.25 188 THR A O 1
ATOM 1407 N N . THR A 1 189 ? -9.936 -13.667 32.181 1.00 74.19 189 THR A N 1
ATOM 1408 C CA . THR A 1 189 ? -10.380 -14.999 32.557 1.00 74.19 189 THR A CA 1
ATOM 1409 C C . THR A 1 189 ? -9.464 -15.632 33.616 1.00 74.19 189 THR A C 1
ATOM 1411 O O . THR A 1 189 ? -8.238 -15.588 33.520 1.00 74.19 189 THR A O 1
ATOM 1414 N N . LYS A 1 190 ? -10.083 -16.220 34.645 1.00 74.94 190 LYS A N 1
ATOM 1415 C CA . LYS A 1 190 ? -9.502 -17.162 35.609 1.00 74.94 190 LYS A CA 1
ATOM 1416 C C . LYS A 1 190 ? -9.920 -18.582 35.223 1.00 74.94 190 LYS A C 1
ATOM 1418 O O . LYS A 1 190 ? -11.030 -18.784 34.731 1.00 74.94 190 LYS A O 1
ATOM 1423 N N . GLU A 1 191 ? -9.060 -19.565 35.448 1.00 80.69 191 GLU A N 1
ATOM 1424 C CA . GLU A 1 191 ? -9.421 -20.968 35.235 1.00 80.69 191 GLU A CA 1
ATOM 1425 C C . GLU A 1 191 ? -10.273 -21.494 36.394 1.00 80.69 191 GLU A C 1
ATOM 1427 O O . GLU A 1 191 ? -10.042 -21.192 37.566 1.00 80.69 191 GLU A O 1
ATOM 1432 N N . CYS A 1 192 ? -11.288 -22.290 36.067 1.00 82.56 192 CYS A N 1
ATOM 1433 C CA . CYS A 1 192 ? -12.085 -22.993 37.059 1.00 82.56 192 CYS A CA 1
ATOM 1434 C C . CYS A 1 192 ? -11.338 -24.204 37.629 1.00 82.56 192 CYS A C 1
ATOM 1436 O O . CYS A 1 192 ? -11.049 -25.137 36.883 1.00 82.56 192 CYS A O 1
ATOM 1438 N N . SER A 1 193 ? -11.167 -24.285 38.951 1.00 82.50 193 SER A N 1
ATOM 1439 C CA . SER A 1 193 ? -10.571 -25.461 39.614 1.00 82.50 193 SER A CA 1
ATOM 1440 C C . SER A 1 193 ? -11.367 -26.767 39.440 1.00 82.50 193 SER A C 1
ATOM 1442 O O . SER A 1 193 ? -10.807 -27.841 39.626 1.00 82.50 193 SER A O 1
ATOM 1444 N N . TYR A 1 194 ? -12.665 -26.699 39.125 1.00 86.81 194 TYR A N 1
ATOM 1445 C CA . TYR A 1 194 ? -13.544 -27.877 39.076 1.00 86.81 194 TYR A CA 1
ATOM 1446 C C . TYR A 1 194 ? -13.762 -28.416 37.662 1.00 86.81 194 TYR A C 1
ATOM 1448 O O . TYR A 1 194 ? -13.979 -29.610 37.487 1.00 86.81 194 TYR A O 1
ATOM 1456 N N . CYS A 1 195 ? -13.749 -27.541 36.653 1.00 87.12 195 CYS A N 1
ATOM 1457 C CA . CY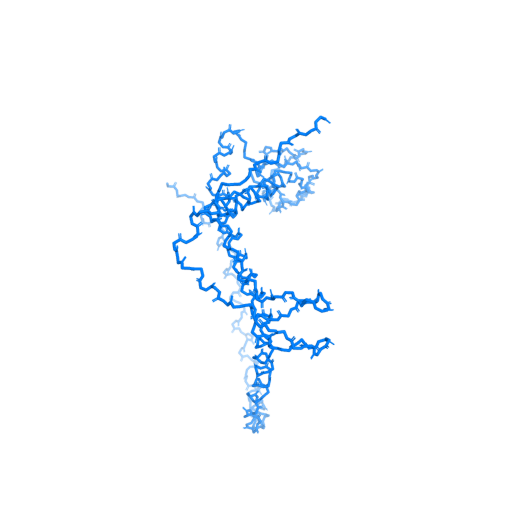S A 1 195 ? -14.046 -27.920 35.269 1.00 87.12 195 CYS A CA 1
ATOM 1458 C C . CYS A 1 195 ? -13.001 -27.463 34.247 1.00 87.12 195 CYS A C 1
ATOM 1460 O O . CYS A 1 195 ? -13.212 -27.664 33.054 1.00 87.12 195 CYS A O 1
ATOM 1462 N N . CYS A 1 196 ? -11.904 -26.834 34.685 1.00 80.19 196 CYS A N 1
ATOM 1463 C CA . CYS A 1 196 ? -10.793 -26.371 33.843 1.00 80.19 196 CYS A CA 1
ATOM 1464 C C . CYS A 1 196 ? -11.189 -25.426 32.689 1.00 80.19 196 CYS A C 1
ATOM 1466 O O . CYS A 1 196 ? -10.402 -25.201 31.777 1.00 80.19 196 CYS A O 1
ATOM 1468 N N . LYS A 1 197 ? -12.400 -24.856 32.709 1.00 82.56 197 LYS A N 1
ATOM 1469 C CA . LYS A 1 197 ? -12.846 -23.859 31.728 1.00 82.56 197 LYS A CA 1
ATOM 1470 C C . LYS A 1 197 ? -12.436 -22.451 32.160 1.00 82.56 197 LYS A C 1
ATOM 1472 O O . LYS A 1 197 ? -12.398 -22.147 33.354 1.00 82.56 197 LYS A O 1
ATOM 1477 N N . GLU A 1 198 ? -12.170 -21.589 31.183 1.00 84.38 198 GLU A N 1
ATOM 1478 C CA . GLU A 1 198 ? -11.903 -20.168 31.398 1.00 84.38 198 GLU A CA 1
ATOM 1479 C C . GLU A 1 198 ? -13.196 -19.418 31.756 1.00 84.38 198 GLU A C 1
ATOM 1481 O O . GLU A 1 198 ? -14.184 -19.449 31.022 1.00 84.38 198 GLU A O 1
ATOM 1486 N N . ILE A 1 199 ? -13.196 -18.734 32.899 1.00 82.94 199 ILE A N 1
ATOM 1487 C CA . ILE A 1 199 ? -14.337 -17.988 33.440 1.00 82.94 199 ILE A CA 1
ATOM 1488 C C . ILE A 1 199 ? -13.898 -16.542 33.684 1.00 82.94 199 ILE A C 1
ATOM 1490 O O . ILE A 1 199 ? -12.773 -16.335 34.126 1.00 82.94 199 ILE A O 1
ATOM 1494 N N . PRO A 1 200 ? -14.733 -15.514 33.465 1.00 78.12 200 PRO A N 1
ATOM 1495 C CA . PRO A 1 200 ? -14.371 -14.140 33.809 1.00 78.12 200 PRO A CA 1
ATOM 1496 C C . PRO A 1 200 ? -13.913 -13.980 35.274 1.00 78.12 200 PRO A C 1
ATOM 1498 O O . PRO A 1 200 ? -14.495 -14.583 36.179 1.00 78.12 200 PRO A O 1
ATOM 1501 N N . ILE A 1 201 ? -12.906 -13.124 35.525 1.00 76.88 201 ILE A N 1
ATOM 1502 C CA . ILE A 1 201 ? -12.281 -12.925 36.859 1.00 76.88 201 ILE A CA 1
ATOM 1503 C C . ILE A 1 201 ? -13.322 -12.712 37.973 1.00 76.88 201 ILE A C 1
ATOM 1505 O O . ILE A 1 201 ? -13.180 -13.247 39.071 1.00 76.88 201 ILE A O 1
ATOM 1509 N N . LYS A 1 202 ? -14.385 -11.953 37.685 1.00 76.06 202 LYS A N 1
ATOM 1510 C CA . LYS A 1 202 ? -15.404 -11.543 38.666 1.00 76.06 202 LYS A CA 1
ATOM 1511 C C . LYS A 1 202 ? -16.540 -12.552 38.868 1.00 76.06 202 LYS A C 1
ATOM 1513 O O . LYS A 1 202 ? -17.490 -12.257 39.583 1.00 76.06 202 LYS A O 1
ATOM 1518 N N . ALA A 1 203 ? -16.517 -13.710 38.208 1.00 79.31 203 ALA A N 1
ATOM 1519 C CA . ALA A 1 203 ? -17.582 -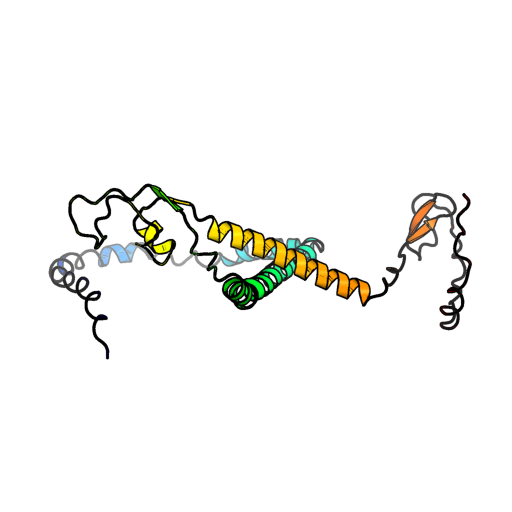14.688 38.393 1.00 79.31 203 ALA A CA 1
ATOM 1520 C C . ALA A 1 203 ? -17.399 -15.460 39.702 1.00 79.31 203 ALA A C 1
ATOM 1522 O O . ALA A 1 203 ? -16.396 -16.148 39.898 1.00 79.31 203 ALA A O 1
ATOM 1523 N N . THR A 1 204 ? -18.411 -15.394 40.558 1.00 81.12 204 THR A N 1
ATOM 1524 C CA . THR A 1 204 ? -18.513 -16.181 41.796 1.00 81.12 204 THR A CA 1
ATOM 1525 C C . THR A 1 204 ? -19.051 -17.596 41.531 1.00 81.12 204 THR A C 1
ATOM 1527 O O . THR A 1 204 ? -18.912 -18.500 42.355 1.00 81.12 204 THR A O 1
ATOM 1530 N N . ARG A 1 205 ? -19.683 -17.820 40.370 1.00 84.56 205 ARG A N 1
ATOM 1531 C CA . ARG A 1 205 ? -20.192 -19.126 39.927 1.00 84.56 205 ARG A CA 1
ATOM 1532 C C . ARG A 1 205 ? -19.742 -19.437 38.511 1.00 84.56 205 ARG A C 1
ATOM 1534 O O . ARG A 1 205 ? -19.816 -18.578 37.633 1.00 84.56 205 ARG A O 1
ATOM 1541 N N . CYS A 1 206 ? -19.309 -20.674 38.291 1.00 87.38 206 CYS A N 1
ATOM 1542 C CA . CYS A 1 206 ? -19.002 -21.146 36.948 1.00 87.38 206 CYS A CA 1
ATOM 1543 C C . CYS A 1 206 ? -20.295 -21.307 36.124 1.00 87.38 206 CYS A C 1
ATOM 1545 O O . CYS A 1 206 ? -21.215 -21.966 36.603 1.00 87.38 206 CYS A O 1
ATOM 1547 N N . PRO A 1 207 ? -20.379 -20.781 34.888 1.00 84.56 207 PRO A N 1
ATOM 1548 C CA . PRO A 1 207 ? -21.545 -20.979 34.018 1.00 84.56 207 PRO A CA 1
ATOM 1549 C C . PRO A 1 207 ? -21.710 -22.426 33.528 1.00 84.56 207 PRO A C 1
ATOM 1551 O O . PRO A 1 207 ? -22.776 -22.791 33.052 1.00 84.56 207 PRO A O 1
ATOM 1554 N N . GLU A 1 208 ? -20.663 -23.239 33.634 1.00 87.19 208 GLU A N 1
ATOM 1555 C CA . GLU A 1 208 ? -20.595 -24.571 33.032 1.00 87.19 208 GLU A CA 1
ATOM 1556 C C . GLU A 1 208 ? -20.807 -25.678 34.060 1.00 87.19 208 GLU A C 1
ATOM 1558 O O . GLU A 1 208 ? -21.701 -26.502 33.909 1.00 87.19 208 GLU A O 1
ATOM 1563 N N . CYS A 1 209 ? -20.031 -25.678 35.147 1.00 89.31 209 CYS A N 1
ATOM 1564 C CA . CYS A 1 209 ? -20.197 -26.662 36.217 1.00 89.31 209 CYS A CA 1
ATOM 1565 C C . CYS A 1 209 ? -21.036 -26.159 37.395 1.00 89.31 209 CYS A C 1
ATOM 1567 O O . CYS A 1 209 ? -21.254 -26.911 38.341 1.00 89.31 209 CYS A O 1
ATOM 1569 N N . THR A 1 210 ? -21.499 -24.903 37.386 1.00 86.31 210 THR A N 1
ATOM 1570 C CA . THR A 1 210 ? -22.300 -24.276 38.464 1.00 86.31 210 THR A CA 1
ATOM 1571 C C . THR A 1 210 ? -21.673 -24.285 39.861 1.00 86.31 210 THR A C 1
ATOM 1573 O O . THR A 1 210 ? -22.302 -23.834 40.820 1.00 86.31 210 THR A O 1
ATOM 1576 N N . SER A 1 211 ? -20.421 -24.728 39.992 1.00 85.44 211 SER A N 1
ATOM 1577 C CA . SER A 1 211 ? -19.718 -24.746 41.266 1.00 85.44 211 SER A CA 1
ATOM 1578 C C . SER A 1 211 ? -19.456 -23.320 41.750 1.00 85.44 211 SER A C 1
ATOM 1580 O O . SER A 1 211 ? -19.232 -22.391 40.960 1.00 85.44 211 SER A O 1
ATOM 1582 N N . HIS A 1 212 ? -19.490 -23.145 43.069 1.00 83.38 212 HIS A N 1
ATOM 1583 C CA . HIS A 1 212 ? -19.054 -21.904 43.689 1.00 83.38 212 HIS A CA 1
ATOM 1584 C C . HIS A 1 212 ? -17.527 -21.868 43.671 1.00 83.38 212 HIS A C 1
ATOM 1586 O O . HIS A 1 212 ? -16.878 -22.838 44.061 1.00 83.38 212 HIS A O 1
ATOM 1592 N N . ILE A 1 213 ? -16.961 -20.780 43.157 1.00 79.06 213 ILE A N 1
ATOM 1593 C CA . ILE A 1 213 ? -15.518 -20.557 43.154 1.00 79.06 213 ILE A CA 1
ATOM 1594 C C . ILE A 1 213 ? -15.291 -19.439 44.152 1.00 79.06 213 ILE A C 1
ATOM 1596 O O . ILE A 1 213 ? -15.672 -18.298 43.886 1.00 79.06 213 ILE A O 1
ATOM 1600 N N . GLU A 1 214 ? -14.722 -19.785 45.301 1.00 69.50 214 GLU A N 1
ATOM 1601 C CA . GLU A 1 214 ? -14.194 -18.791 46.224 1.00 69.50 214 GLU A CA 1
ATOM 1602 C C . GLU A 1 214 ? -13.102 -18.022 45.485 1.00 69.50 214 GLU A C 1
ATOM 1604 O O . GLU A 1 214 ? -12.224 -18.599 44.837 1.00 69.50 214 GLU A O 1
ATOM 1609 N N . GLU A 1 215 ? -13.245 -16.702 45.461 1.00 65.12 215 GLU A N 1
ATOM 1610 C CA . GLU A 1 215 ? -12.252 -15.837 44.848 1.00 65.12 215 GLU A CA 1
ATOM 1611 C C . GLU A 1 215 ? -10.941 -16.058 45.610 1.00 65.12 215 GLU A C 1
ATOM 1613 O O . GLU A 1 215 ? -10.953 -15.940 46.837 1.00 65.12 215 GLU A O 1
ATOM 1618 N N . PRO A 1 216 ? -9.822 -16.411 44.944 1.00 54.28 216 PRO A N 1
ATOM 1619 C CA . PRO A 1 216 ? -8.545 -16.353 45.630 1.00 54.28 216 PRO A CA 1
ATOM 1620 C C . PRO A 1 216 ? -8.403 -14.904 46.072 1.00 54.28 216 PRO A C 1
ATOM 1622 O O . PRO A 1 216 ? -8.533 -14.009 45.230 1.00 54.28 216 PRO A O 1
ATOM 1625 N N . GLU A 1 217 ? -8.235 -14.692 47.380 1.00 52.06 217 GLU A N 1
ATOM 1626 C CA . GLU A 1 217 ? -8.001 -13.378 47.961 1.00 52.06 217 GLU A CA 1
ATOM 1627 C C . GLU A 1 217 ? -7.093 -12.615 47.012 1.00 52.06 217 GLU A C 1
ATOM 1629 O O . GLU A 1 217 ? -5.974 -13.045 46.711 1.00 52.06 217 GLU A O 1
ATOM 1634 N N . THR A 1 218 ? -7.609 -11.515 46.469 1.00 47.97 218 THR A N 1
ATOM 1635 C CA . THR A 1 218 ? -6.774 -10.535 45.808 1.00 47.97 218 THR A CA 1
ATOM 1636 C C . THR A 1 218 ? -5.818 -10.054 46.883 1.00 47.97 218 THR A C 1
ATOM 1638 O O . THR A 1 218 ? -6.094 -9.082 47.585 1.00 47.97 218 THR A O 1
ATOM 1641 N N . THR A 1 219 ? -4.687 -10.741 47.024 1.00 40.31 219 THR A N 1
ATOM 1642 C CA . THR A 1 219 ? -3.466 -10.075 47.409 1.00 40.31 219 THR A CA 1
ATOM 1643 C C . THR A 1 219 ? -3.331 -8.999 46.351 1.00 40.31 219 THR A C 1
ATOM 1645 O O . THR A 1 219 ? -2.967 -9.219 45.197 1.00 40.31 219 THR A O 1
ATOM 1648 N N . VAL A 1 220 ? -3.792 -7.811 46.738 1.00 47.12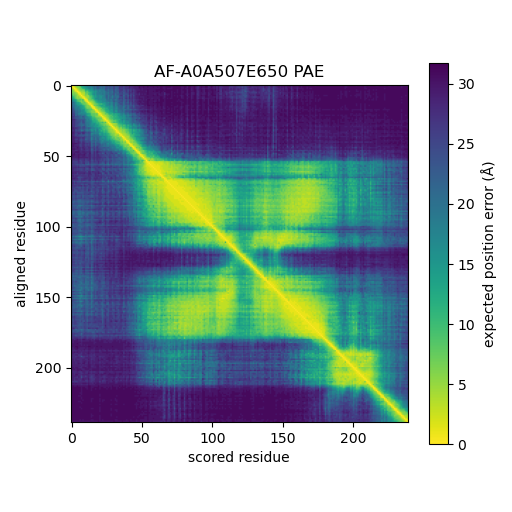 220 VAL A N 1
ATOM 1649 C CA . VAL A 1 220 ? -3.185 -6.563 46.338 1.00 47.12 220 VAL A CA 1
ATOM 1650 C C . VAL A 1 220 ? -1.708 -6.850 46.515 1.00 47.12 220 VAL A C 1
ATOM 1652 O O . VAL A 1 220 ? -1.218 -6.857 47.637 1.00 47.12 220 VAL A O 1
ATOM 1655 N N . VAL A 1 221 ? -1.039 -7.264 45.443 1.00 46.03 221 VAL A N 1
ATOM 1656 C CA . VAL A 1 221 ? 0.410 -7.281 45.409 1.00 46.03 221 VAL A CA 1
ATOM 1657 C C . VAL A 1 221 ? 0.722 -5.804 45.605 1.00 46.03 221 VAL A C 1
ATOM 1659 O O . VAL A 1 221 ? 0.386 -5.019 44.712 1.00 46.03 221 VAL A O 1
ATOM 1662 N N . PRO A 1 222 ? 1.190 -5.368 46.793 1.00 46.22 222 PRO A N 1
ATOM 1663 C CA . PRO A 1 222 ? 1.553 -3.976 46.943 1.00 46.22 222 PRO A CA 1
ATOM 1664 C C . PRO A 1 222 ? 2.596 -3.706 45.863 1.00 46.22 222 PRO A C 1
ATOM 1666 O O . PRO A 1 222 ? 3.411 -4.574 45.543 1.00 46.22 222 PRO A O 1
ATOM 1669 N N . GLU A 1 223 ? 2.536 -2.519 45.275 1.00 53.91 223 GLU A N 1
ATOM 1670 C CA . GLU A 1 223 ? 3.341 -2.098 44.124 1.00 53.91 223 GLU A CA 1
ATOM 1671 C C . GLU A 1 223 ? 4.864 -2.328 44.300 1.00 53.91 223 GLU A C 1
ATOM 1673 O O . GLU A 1 223 ? 5.614 -2.309 43.334 1.00 53.91 223 GLU A O 1
ATOM 1678 N N . SER A 1 224 ? 5.319 -2.643 45.517 1.00 56.44 224 SER A N 1
ATOM 1679 C CA . SER A 1 224 ? 6.684 -3.018 45.888 1.00 56.44 224 SER A CA 1
ATOM 1680 C C . SER A 1 224 ? 7.113 -4.473 45.617 1.00 56.44 224 SER A C 1
ATOM 1682 O O . SER A 1 224 ? 8.294 -4.772 45.771 1.00 56.44 224 SER A O 1
ATOM 1684 N N . VAL A 1 225 ? 6.223 -5.402 45.245 1.00 53.34 225 VAL A N 1
ATOM 1685 C CA . VAL A 1 225 ? 6.580 -6.837 45.068 1.00 53.34 225 VAL A CA 1
ATOM 1686 C C . VAL A 1 225 ? 6.850 -7.217 43.601 1.00 53.34 225 V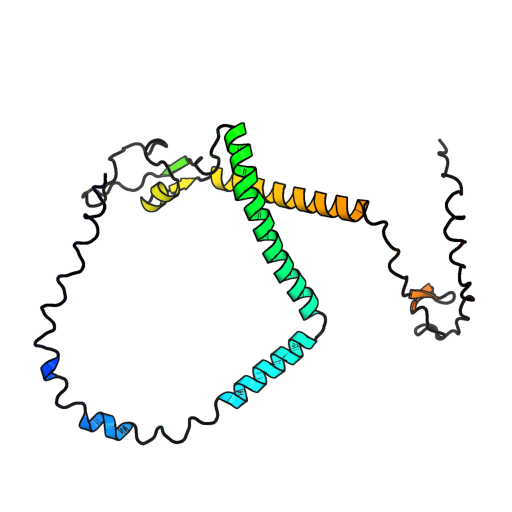AL A C 1
ATOM 1688 O O . VAL A 1 225 ? 7.275 -8.335 43.310 1.00 53.34 225 VAL A O 1
ATOM 1691 N N . ILE A 1 226 ? 6.701 -6.277 42.660 1.00 53.50 226 ILE A N 1
ATOM 1692 C CA . ILE A 1 226 ? 7.036 -6.502 41.241 1.00 53.50 226 ILE A CA 1
ATOM 1693 C C . ILE A 1 226 ? 8.560 -6.652 41.029 1.00 53.50 226 ILE A C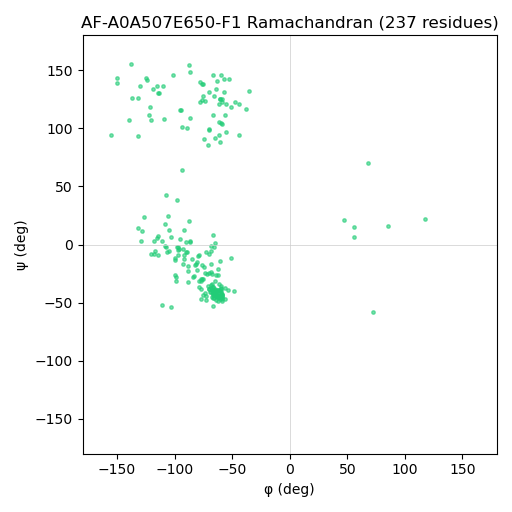 1
ATOM 1695 O O . ILE A 1 226 ? 8.974 -7.352 40.107 1.00 53.50 226 ILE A O 1
ATOM 1699 N N . ASP A 1 227 ? 9.392 -6.116 41.927 1.00 47.38 227 ASP A N 1
ATOM 1700 C CA . ASP A 1 227 ? 10.856 -6.123 41.770 1.00 47.38 227 ASP A CA 1
ATOM 1701 C C . ASP A 1 227 ? 11.568 -7.358 42.363 1.00 47.38 227 ASP A C 1
ATOM 1703 O O . ASP A 1 227 ? 12.767 -7.524 42.160 1.00 47.38 227 ASP A O 1
ATOM 1707 N N . ILE A 1 228 ? 10.868 -8.257 43.070 1.00 50.78 228 ILE A N 1
ATOM 1708 C CA . ILE A 1 228 ? 11.515 -9.395 43.768 1.00 50.78 228 ILE A CA 1
ATOM 1709 C C . ILE A 1 228 ? 11.403 -10.715 42.977 1.00 50.78 228 ILE A C 1
ATOM 1711 O O . ILE A 1 228 ? 12.135 -11.665 43.238 1.00 50.78 228 ILE A O 1
ATOM 1715 N N . VAL A 1 229 ? 10.555 -10.790 41.944 1.00 50.47 229 VAL A N 1
ATOM 1716 C CA . VAL A 1 229 ? 10.384 -12.007 41.117 1.00 50.47 229 VAL A CA 1
ATOM 1717 C C . VAL A 1 229 ? 11.209 -11.933 39.820 1.00 50.47 229 VAL A C 1
ATOM 1719 O O . VAL A 1 229 ? 10.753 -12.358 38.760 1.00 50.47 229 VAL A O 1
ATOM 1722 N N . GLN A 1 230 ? 12.423 -11.371 39.876 1.00 52.31 230 GLN A N 1
ATOM 1723 C CA . GLN A 1 230 ? 13.367 -11.400 38.746 1.00 52.31 230 GLN A CA 1
ATOM 1724 C C . GLN A 1 230 ? 14.544 -12.373 38.884 1.00 52.31 230 GLN A C 1
ATOM 1726 O O . GLN A 1 230 ? 15.204 -12.593 37.876 1.00 52.31 230 GLN A O 1
ATOM 1731 N N . ASP A 1 231 ? 14.750 -13.063 40.010 1.00 56.47 231 ASP A N 1
ATOM 1732 C CA . ASP A 1 231 ? 15.880 -13.998 40.138 1.00 56.47 231 ASP A CA 1
ATOM 1733 C C . ASP A 1 231 ? 15.458 -15.366 40.705 1.00 56.47 231 ASP A C 1
ATOM 1735 O O . ASP A 1 231 ? 15.410 -15.594 41.911 1.00 56.47 231 ASP A O 1
ATOM 1739 N N . GLY A 1 232 ? 15.166 -16.313 39.809 1.00 38.47 232 GLY A N 1
ATOM 1740 C CA . GLY A 1 232 ? 14.978 -17.739 40.103 1.00 38.47 232 GLY A CA 1
ATOM 1741 C C . GLY A 1 232 ? 15.388 -18.582 38.888 1.00 38.47 232 GLY A C 1
ATOM 1742 O O . GLY A 1 232 ? 15.161 -18.155 37.759 1.00 38.47 232 GLY A O 1
ATOM 1743 N N . PRO A 1 233 ? 16.083 -19.715 39.077 1.00 45.12 233 PRO A N 1
ATOM 1744 C CA . PRO A 1 233 ? 17.277 -20.057 38.310 1.00 45.12 233 PRO A CA 1
ATOM 1745 C C . PRO A 1 233 ? 16.996 -20.551 36.890 1.00 45.12 233 PRO A C 1
ATOM 1747 O O . PRO A 1 233 ? 16.138 -21.396 36.656 1.00 45.12 233 PRO A O 1
ATOM 1750 N N . GLN A 1 234 ? 17.830 -20.062 35.968 1.00 48.03 234 GLN A N 1
ATOM 1751 C CA . GLN A 1 234 ? 18.034 -20.592 34.623 1.00 48.03 234 GLN A CA 1
ATOM 1752 C C . GLN A 1 234 ? 18.154 -22.122 34.663 1.00 48.03 234 GLN A C 1
ATOM 1754 O O . GLN A 1 234 ? 19.051 -22.671 35.311 1.00 48.03 234 GLN A O 1
ATOM 1759 N N . GLU A 1 235 ? 17.256 -22.792 33.948 1.00 48.88 235 GLU A N 1
ATOM 1760 C CA . GLU A 1 235 ? 17.266 -24.231 33.723 1.00 48.88 235 GLU A CA 1
ATOM 1761 C C . GLU A 1 235 ? 18.584 -24.620 33.030 1.00 48.88 235 GLU A C 1
ATOM 1763 O O . GLU A 1 235 ? 18.831 -24.336 31.856 1.00 48.88 235 GLU A O 1
ATOM 1768 N N . LYS A 1 236 ? 19.495 -25.206 33.815 1.00 44.31 236 LYS A N 1
ATOM 1769 C CA . LYS A 1 236 ? 20.758 -25.767 33.338 1.00 44.31 236 LYS A CA 1
ATOM 1770 C C . LYS A 1 236 ? 20.472 -26.961 32.430 1.00 44.31 236 LYS A C 1
ATOM 1772 O O . LYS A 1 236 ? 19.826 -27.918 32.845 1.00 44.31 236 LYS A O 1
ATOM 1777 N N . LYS A 1 237 ? 21.074 -26.920 31.237 1.00 44.16 237 LYS A N 1
ATOM 1778 C CA . LYS A 1 237 ? 21.369 -28.068 30.368 1.00 44.16 237 LYS A CA 1
ATOM 1779 C C . LYS A 1 237 ? 21.740 -29.318 31.174 1.00 44.16 237 LYS A C 1
ATOM 1781 O O . LYS A 1 237 ? 22.671 -29.265 31.981 1.00 44.16 237 LYS A O 1
ATOM 1786 N N . VAL A 1 238 ? 21.122 -30.444 30.836 1.00 49.19 238 VAL A N 1
ATOM 1787 C CA . VAL A 1 238 ? 21.663 -31.779 31.103 1.00 49.19 238 VAL A CA 1
ATOM 1788 C C . VAL A 1 238 ? 21.821 -32.487 29.758 1.00 49.19 238 VAL A C 1
ATOM 1790 O O . VAL A 1 238 ? 20.827 -32.820 29.125 1.00 49.19 238 VAL A O 1
ATOM 1793 N N . VAL A 1 239 ? 23.101 -32.599 29.379 1.00 48.38 239 VAL A N 1
ATOM 1794 C CA . VAL A 1 239 ? 23.790 -33.555 28.484 1.00 48.38 239 VAL A CA 1
ATOM 1795 C C . VAL A 1 239 ? 23.158 -33.861 27.128 1.00 48.38 239 VAL A C 1
ATOM 1797 O O . VAL A 1 239 ? 22.183 -34.635 27.067 1.00 48.38 239 VAL A O 1
#

Mean predicted aligned error: 19.7 Å

Nearest PDB structures (foldseek):
  7mnu-assembly1_B  TM=7.110E-01  e=4.491E-01  Homo sapiens
  7mnt-assembly1_B  TM=6.845E-01  e=4.491E-01  Homo sapiens
  4xxb-assembly1_B  TM=6.727E-01  e=1.290E+00  Homo sapiens
  7uhy-assembly1_B-2  TM=3.596E-01  e=6.517E-01  Homo sapiens
  2d9g-assembly1_A  TM=4.558E-01  e=8.300E+00  Homo sapiens

Radius of gyration: 36.83 Å; Cα contacts (8 Å, |Δi|>4): 128; chains: 1; bounding box: 74×65×93 Å

Secondary structure (DSSP, 8-state):
----SSTTSSSSSTTSSSTTTTGGGSSSSSHHHHTTSSTTGGGSTT-SHHHHHHHHHHHHHHHTTSHHHHHHHHHHHHHHHHHHHHHHIIIIIHHHHHHHTT--GGG--EEEEPPPP-SS--S-----SS--TTS-SSHHHHHHTT-EEE-HHHHHHHHHHHHHHHHHHHHHHHHHHHHS--------EEEPTTT--EEETT-SB-TTT--B-PPP------TTSTTSTT-S-------

InterPro domains:
  IPR001185 Large-conductance mechanosensitive channel [MF_00115] (55-208)
  IPR019823 Large-conductance mechanosensitive channel, conserved site [PS01327] (65-78)
  IPR036019 Large-conductance mechanosensitive channel MscL [G3DSA:1.10.1200.120] (55-203)
  IPR036019 Large-conductance mechanosensitive channel MscL [SSF81330] (65-199)
  IPR037673 Large-conductance mechanosensitive channel/anditomin synthesis protein L [PF01741] (56-199)
  IPR037673 Large-conductance mechanosensitive channel/anditomin synthesis protein L [PTHR30266] (46-221)

Sequence (239 aa):
MSKNTEEYMMTASDTTKVKGNVATRLVGNVGNNALKGISGVGAGMGKGYKAAGSVLDDFKKFINKGNVVDLAVGLVIGAAFASVVSSLVSDILTPIFSLAMQANLQNNYLILRCPPNPTNGTVPMPKYSNCGKSDWKLVTEAQKAGAVTWNWGNFVNSVLNFLVIGGIIFFLLKIYTAARRPQPKPKTTKECSYCCKEIPIKATRCPECTSHIEEPETTVVPESVIDIVQDGPQEKKVV

Organism: NCBI:txid109895

pLDDT: mean 70.63, std 16.2, range [38.47, 95.12]